Protein AF-A0A3M1YE67-F1 (afdb_monomer_lite)

Foldseek 3Di:
DLVLLVVLLVLLVQLVVCQVVVPLVSVLVSLVSSLVSLVVVLVVLVVVVVCQAQDDDQAWFWAALVLCPPPDPPDDPRHVTFTKAFDWDDDDVPDDTARPWIAGQQGHTTPDPSSSVVVRVCVVCCVVRVVRGDRHHQDCRGHNVGHNVVSVVLCVLVVVLSVLSVVLSVLSVVLSVCSVVCVCVVVVHDVSSVVSSVSSVVSSVSVVVSCCVPPVD

Structure (mmCIF, N/CA/C/O backbone):
data_AF-A0A3M1YE67-F1
#
_entry.id   AF-A0A3M1YE67-F1
#
loop_
_atom_site.group_PDB
_atom_site.id
_atom_site.type_symbol
_atom_site.label_atom_id
_atom_site.label_alt_id
_atom_site.label_comp_id
_atom_site.label_asym_id
_atom_site.label_entity_id
_atom_site.label_seq_id
_atom_site.pdbx_PDB_ins_code
_atom_site.Cartn_x
_atom_site.Cartn_y
_atom_site.Cartn_z
_atom_site.occupancy
_atom_site.B_iso_or_equiv
_atom_site.auth_seq_id
_atom_site.auth_comp_id
_atom_site.auth_asym_id
_atom_site.auth_atom_id
_atom_site.pdbx_PDB_model_num
ATOM 1 N N . MET A 1 1 ? -4.660 6.774 0.238 1.00 79.12 1 MET A N 1
ATOM 2 C CA . MET A 1 1 ? -4.575 5.611 1.156 1.00 79.12 1 MET A CA 1
ATOM 3 C C . MET A 1 1 ? -4.195 6.055 2.567 1.00 79.12 1 MET A C 1
ATOM 5 O O . MET A 1 1 ? -4.952 5.802 3.490 1.00 79.12 1 MET A O 1
ATOM 9 N N . THR A 1 2 ? -3.120 6.831 2.730 1.00 83.19 2 THR A N 1
ATOM 10 C CA . THR A 1 2 ? -2.610 7.336 4.025 1.00 83.19 2 THR A CA 1
ATOM 11 C C . THR A 1 2 ? -3.641 8.091 4.876 1.00 83.19 2 THR A C 1
ATOM 13 O O . THR A 1 2 ? -3.760 7.830 6.066 1.00 83.19 2 THR A O 1
ATOM 16 N N . PHE A 1 3 ? -4.464 8.959 4.275 1.00 83.94 3 PHE A N 1
ATOM 17 C CA . PHE A 1 3 ? -5.520 9.682 5.004 1.00 83.94 3 PHE A CA 1
ATOM 18 C C . PHE A 1 3 ? -6.544 8.752 5.686 1.00 83.94 3 PHE A C 1
ATOM 20 O O . PHE A 1 3 ? -7.036 9.062 6.767 1.00 83.94 3 PHE A O 1
ATOM 27 N N . ILE A 1 4 ? -6.834 7.589 5.086 1.00 85.31 4 ILE A N 1
ATOM 28 C CA . ILE A 1 4 ? -7.789 6.608 5.625 1.00 85.31 4 ILE A CA 1
ATOM 29 C C . ILE A 1 4 ? -7.236 5.974 6.906 1.00 85.31 4 ILE A C 1
ATOM 31 O O . ILE A 1 4 ? -7.979 5.810 7.872 1.00 85.31 4 ILE A O 1
ATOM 35 N N . LEU A 1 5 ? -5.938 5.657 6.936 1.00 80.88 5 LEU A N 1
ATOM 36 C CA . LEU A 1 5 ? -5.292 5.092 8.120 1.00 80.88 5 LEU A CA 1
ATOM 37 C C . LEU A 1 5 ? -5.189 6.107 9.263 1.00 80.88 5 LEU A C 1
ATOM 39 O O . LEU A 1 5 ? -5.567 5.773 10.382 1.00 80.88 5 LEU A O 1
ATOM 43 N N . ILE A 1 6 ? -4.831 7.363 8.973 1.00 86.00 6 ILE A N 1
ATOM 44 C CA . ILE A 1 6 ? -4.787 8.430 9.988 1.00 86.00 6 ILE A CA 1
ATOM 45 C C . ILE A 1 6 ? -6.171 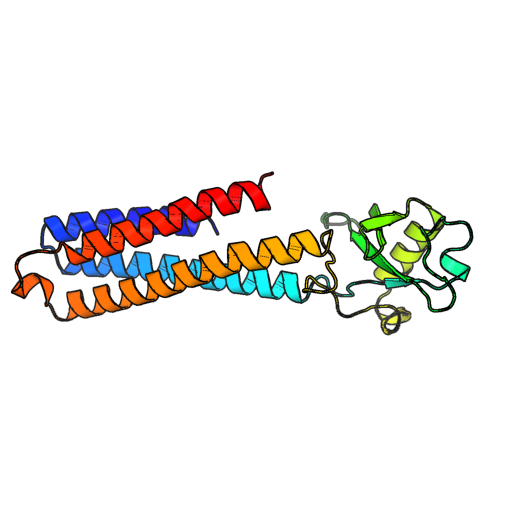8.629 10.624 1.00 86.00 6 ILE A C 1
ATOM 47 O O . ILE A 1 6 ? -6.302 8.683 11.849 1.00 86.00 6 ILE A O 1
ATOM 51 N N . LEU A 1 7 ? -7.232 8.684 9.810 1.00 88.19 7 LEU A N 1
ATOM 52 C CA . LEU A 1 7 ? -8.601 8.754 10.327 1.00 88.19 7 LEU A CA 1
ATOM 53 C C . LEU A 1 7 ? -8.978 7.504 11.132 1.00 88.19 7 LEU A C 1
ATOM 55 O O . LEU A 1 7 ? -9.616 7.621 12.177 1.00 88.19 7 LEU A O 1
ATOM 59 N N . SER A 1 8 ? -8.554 6.320 10.686 1.00 87.44 8 SER A N 1
ATOM 60 C CA . SER A 1 8 ? -8.755 5.067 11.418 1.00 87.44 8 SER A CA 1
ATOM 61 C C . SER A 1 8 ? -8.012 5.042 12.761 1.00 87.44 8 SER A C 1
ATOM 63 O O . SER A 1 8 ? -8.483 4.415 13.710 1.00 87.44 8 SER A O 1
ATOM 65 N N . SER A 1 9 ? -6.870 5.718 12.867 1.00 88.12 9 SER A N 1
ATOM 66 C CA . SER A 1 9 ? -6.160 5.953 14.126 1.00 88.12 9 SER A CA 1
ATOM 67 C C . SER A 1 9 ? -7.020 6.785 15.073 1.00 88.12 9 SER A C 1
ATOM 69 O O . SER A 1 9 ? -7.249 6.393 16.215 1.00 88.12 9 SER A O 1
ATOM 71 N N . VAL A 1 10 ? -7.577 7.900 14.589 1.00 91.12 10 VAL A N 1
ATOM 72 C CA . VAL A 1 10 ? -8.443 8.776 15.396 1.00 91.12 10 VAL A CA 1
ATOM 73 C C . VAL A 1 10 ? -9.668 8.017 15.912 1.00 91.12 10 VAL A C 1
ATOM 75 O O . VAL A 1 10 ? -10.000 8.119 17.094 1.00 91.12 10 VAL A O 1
ATOM 78 N N . THR A 1 11 ? -10.314 7.197 15.076 1.00 92.25 11 THR A N 1
ATOM 79 C CA . THR A 1 11 ? -11.445 6.371 15.530 1.00 92.25 11 THR A CA 1
ATOM 80 C C . THR A 1 11 ? -11.025 5.360 16.592 1.00 92.25 11 THR A C 1
ATOM 82 O O . THR A 1 11 ? -11.803 5.085 17.503 1.00 92.25 11 THR A O 1
ATOM 85 N N . MET A 1 12 ? -9.792 4.846 16.542 1.00 92.44 12 MET A N 1
ATOM 86 C CA . MET A 1 12 ? -9.280 3.946 17.574 1.00 92.44 12 MET A CA 1
ATOM 87 C C . MET A 1 12 ? -9.033 4.656 18.913 1.00 92.44 12 MET A C 1
ATOM 89 O O . MET A 1 12 ? -9.388 4.103 19.954 1.00 92.44 12 MET A O 1
ATOM 93 N N . VAL A 1 13 ? -8.532 5.896 18.916 1.00 91.69 13 VAL A N 1
ATOM 94 C CA . VAL A 1 13 ? -8.401 6.697 20.153 1.00 91.69 13 VAL A CA 1
ATOM 95 C C . VAL A 1 13 ? -9.763 6.882 20.824 1.00 91.69 13 VAL A C 1
ATOM 97 O O . VAL A 1 13 ? -9.908 6.644 22.023 1.00 91.69 13 VAL A O 1
ATOM 100 N N . LEU A 1 14 ? -10.788 7.225 20.039 1.00 90.69 14 LEU A N 1
ATOM 101 C CA . LEU A 1 14 ? -12.157 7.387 20.539 1.00 90.69 14 LEU A CA 1
ATOM 102 C C . LEU A 1 14 ? -12.740 6.068 21.073 1.00 90.69 14 LEU A C 1
ATOM 104 O O . LEU A 1 14 ? -13.520 6.077 22.028 1.00 90.69 14 LEU A O 1
ATOM 108 N N . ALA A 1 15 ? -12.341 4.925 20.504 1.00 89.88 15 ALA A N 1
ATOM 109 C CA . ALA A 1 15 ? -12.705 3.607 21.020 1.00 89.88 15 ALA A CA 1
ATOM 110 C C . ALA A 1 15 ? -12.073 3.320 22.389 1.00 89.88 15 ALA A C 1
ATOM 112 O O . ALA A 1 15 ? -12.756 2.810 23.279 1.00 89.88 15 ALA A O 1
ATOM 113 N N . VAL A 1 16 ? -10.790 3.646 22.571 1.00 89.31 16 VAL A N 1
ATOM 114 C CA . VAL A 1 16 ? -10.086 3.472 23.853 1.00 89.31 16 VAL A CA 1
ATOM 115 C C . VAL A 1 16 ? -10.704 4.371 24.922 1.00 89.31 16 VAL A C 1
ATOM 117 O O . VAL A 1 16 ? -11.033 3.900 26.012 1.00 89.31 16 VAL A O 1
ATOM 120 N N . GLU A 1 17 ? -10.969 5.633 24.587 1.00 90.44 17 GLU A N 1
ATOM 121 C CA . GLU A 1 17 ? -11.609 6.586 25.495 1.00 90.44 17 GLU A CA 1
ATOM 122 C C . GLU A 1 17 ? -13.022 6.128 25.908 1.00 90.44 17 GLU A C 1
ATOM 124 O O . GLU A 1 17 ? -13.374 6.133 27.091 1.00 90.44 17 GLU A O 1
ATOM 129 N N . ALA A 1 18 ? -13.822 5.636 24.956 1.00 87.62 18 ALA A N 1
ATOM 130 C CA . ALA A 1 18 ? -15.122 5.030 25.242 1.00 87.62 18 ALA A CA 1
ATOM 131 C C . ALA A 1 18 ? -15.009 3.788 26.148 1.00 87.62 18 ALA A C 1
ATOM 133 O O . ALA A 1 18 ? -15.896 3.535 26.972 1.00 87.62 18 ALA A O 1
ATOM 134 N N . GLY A 1 19 ? -13.912 3.033 26.033 1.00 85.25 19 GLY A N 1
ATOM 135 C CA . GLY A 1 19 ? -13.580 1.910 26.908 1.00 85.25 19 GLY A CA 1
ATOM 136 C C . GLY A 1 19 ? -13.334 2.355 28.350 1.00 85.25 19 GLY A C 1
ATOM 137 O O . GLY A 1 19 ? -13.851 1.730 29.277 1.00 85.25 19 GLY A O 1
ATOM 138 N N . HIS A 1 20 ? -12.638 3.478 28.552 1.00 87.19 20 HIS A N 1
ATOM 139 C CA . HIS A 1 20 ? -12.451 4.083 29.878 1.00 87.19 20 HIS A CA 1
ATOM 140 C C . HIS A 1 20 ? -13.770 4.571 30.483 1.00 87.19 20 HIS A C 1
ATOM 142 O O . HIS A 1 20 ? -14.026 4.347 31.666 1.00 87.19 20 HIS A O 1
ATOM 148 N N . ARG A 1 21 ? -14.662 5.135 29.659 1.00 86.75 21 ARG A N 1
ATOM 149 C CA . ARG A 1 21 ? -16.037 5.482 30.064 1.00 86.75 21 ARG A CA 1
ATOM 150 C C . ARG A 1 21 ? -16.945 4.262 30.273 1.00 86.75 21 ARG A C 1
ATOM 152 O O . ARG A 1 21 ? -18.109 4.428 30.629 1.00 86.75 21 ARG A O 1
ATOM 159 N N . LYS A 1 22 ? -16.446 3.039 30.041 1.00 84.19 22 LYS A N 1
ATOM 160 C CA . LYS A 1 22 ? -17.192 1.768 30.092 1.00 84.19 22 LYS A CA 1
ATOM 161 C C . LYS A 1 22 ? -18.440 1.762 29.192 1.00 84.19 22 LYS A C 1
ATOM 163 O O . LYS A 1 22 ? -19.380 1.005 29.431 1.00 84.19 22 LYS A O 1
ATOM 168 N N . SER A 1 23 ? -18.445 2.570 28.129 1.00 85.19 23 SER A N 1
ATOM 169 C CA . SER A 1 23 ? -19.571 2.696 27.202 1.00 85.19 23 SER A CA 1
ATOM 170 C C . SER A 1 23 ? -19.454 1.683 26.067 1.00 85.19 23 SER A C 1
ATOM 172 O O . SER A 1 23 ? -18.899 1.951 25.001 1.00 85.19 23 SER A O 1
ATOM 174 N N . ARG A 1 24 ? -20.008 0.486 26.273 1.00 84.69 24 ARG A N 1
ATOM 175 C CA . ARG A 1 24 ? -19.922 -0.617 25.303 1.00 84.69 24 ARG A CA 1
ATOM 176 C C . ARG A 1 24 ? -20.433 -0.257 23.908 1.00 84.69 24 ARG A C 1
ATOM 178 O O . ARG A 1 24 ? -19.822 -0.662 22.921 1.00 84.69 24 ARG A O 1
ATOM 185 N N . LYS A 1 25 ? -21.545 0.479 23.808 1.00 88.94 25 LYS A N 1
ATOM 186 C CA . LYS A 1 25 ? -22.126 0.873 22.511 1.00 88.94 25 LYS A CA 1
ATOM 187 C C . LYS A 1 25 ? -21.200 1.810 21.736 1.00 88.94 25 LYS A C 1
ATOM 189 O O . LYS A 1 25 ? -21.067 1.665 20.524 1.00 88.94 25 LYS A O 1
ATOM 194 N N . GLU A 1 26 ? -20.538 2.733 22.429 1.00 90.06 26 GLU A N 1
ATOM 195 C CA . GLU A 1 26 ? -19.571 3.636 21.803 1.00 90.06 26 GLU A CA 1
ATOM 196 C C . GLU A 1 26 ? -18.305 2.894 21.383 1.00 90.06 26 GLU A C 1
ATOM 198 O O . GLU A 1 26 ? -17.871 3.063 20.246 1.00 90.06 26 GLU A O 1
ATOM 203 N N . VAL A 1 27 ? -17.768 2.006 22.231 1.00 88.00 27 VAL A N 1
ATOM 204 C CA . VAL A 1 27 ? -16.617 1.161 21.863 1.00 88.00 27 VAL A CA 1
ATOM 205 C C . VAL A 1 27 ? -16.930 0.358 20.601 1.00 88.00 27 VAL A C 1
ATOM 207 O O . VAL A 1 27 ? -16.130 0.339 19.674 1.00 88.00 27 VAL A O 1
ATOM 210 N N . GLN A 1 28 ? -18.112 -0.262 20.518 1.00 90.88 28 GLN A N 1
ATOM 211 C CA . GLN A 1 28 ? -18.526 -1.006 19.322 1.00 90.88 28 GLN A CA 1
ATOM 212 C C . GLN A 1 28 ? -18.553 -0.125 18.078 1.00 90.88 28 GLN A C 1
ATOM 214 O O . GLN A 1 28 ? -18.015 -0.524 17.049 1.00 90.88 28 GLN A O 1
ATOM 219 N N . LYS A 1 29 ? -19.164 1.062 18.169 1.00 93.75 29 LYS A N 1
ATOM 220 C CA . LYS A 1 29 ? -19.243 2.005 17.051 1.00 93.75 29 LYS A CA 1
ATOM 221 C C . LYS A 1 29 ? -17.847 2.386 16.558 1.00 93.75 29 LYS A C 1
ATOM 223 O O . LYS A 1 29 ? -17.585 2.305 15.363 1.00 93.75 29 LYS A O 1
ATOM 228 N N . TRP A 1 30 ? -16.961 2.782 17.466 1.00 94.50 30 TRP A N 1
ATOM 229 C CA . TRP A 1 30 ? -15.632 3.268 17.108 1.00 94.50 30 TRP A CA 1
ATOM 230 C C . TRP A 1 30 ? -14.711 2.157 16.605 1.00 94.50 30 TRP A C 1
ATOM 232 O O . TR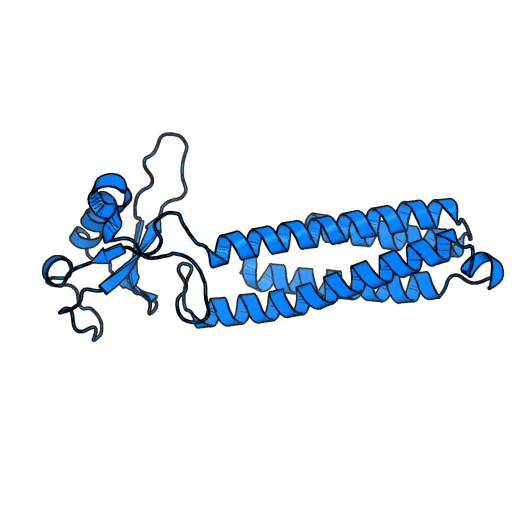P A 1 30 ? -14.087 2.329 15.564 1.00 94.50 30 TRP A O 1
ATOM 242 N N . VAL A 1 31 ? -14.704 0.984 17.251 1.00 92.94 31 VAL A N 1
ATOM 243 C CA . VAL A 1 31 ? -13.944 -0.181 16.764 1.00 92.94 31 VAL A CA 1
ATOM 244 C C . VAL A 1 31 ? -14.441 -0.621 15.385 1.00 92.94 31 VAL A C 1
ATOM 246 O O . VAL A 1 31 ? -13.627 -0.947 14.526 1.00 92.94 31 VAL A O 1
ATOM 249 N N . LEU A 1 32 ? -15.755 -0.600 15.134 1.00 94.12 32 LEU A N 1
ATOM 250 C CA . LEU A 1 32 ? -16.302 -0.933 13.817 1.00 94.12 32 LEU A CA 1
ATOM 251 C C . LEU A 1 32 ? -15.813 0.038 12.735 1.00 94.12 32 LEU A C 1
ATOM 253 O O . LEU A 1 32 ? -15.424 -0.406 11.658 1.00 94.12 32 LEU A O 1
ATOM 257 N N . LEU A 1 33 ? -15.792 1.342 13.025 1.00 94.31 33 LEU A N 1
ATOM 258 C CA . LEU A 1 33 ? -15.253 2.344 12.102 1.00 94.31 33 LEU A CA 1
ATOM 259 C C . LEU A 1 33 ? -13.760 2.118 11.825 1.00 94.31 33 LEU A C 1
ATOM 261 O O . LEU A 1 33 ? -13.349 2.183 10.669 1.00 94.31 33 LEU A O 1
ATOM 265 N N . THR A 1 34 ? -12.973 1.764 12.844 1.00 94.38 34 THR A N 1
ATOM 266 C CA . THR A 1 34 ? -11.554 1.409 12.677 1.00 94.38 34 THR A CA 1
ATOM 267 C C . THR A 1 34 ? -11.380 0.173 11.784 1.00 94.38 34 THR A C 1
ATOM 269 O O . THR A 1 34 ? -10.546 0.177 10.884 1.00 94.38 34 THR A O 1
ATOM 272 N N . ILE A 1 35 ? -12.198 -0.874 11.965 1.00 94.69 35 ILE A N 1
ATOM 273 C CA . ILE A 1 35 ? -12.166 -2.076 11.108 1.00 94.69 35 ILE A CA 1
ATOM 274 C C . ILE A 1 35 ? -12.459 -1.712 9.650 1.00 94.69 35 ILE A C 1
ATOM 276 O O . ILE A 1 35 ? -11.759 -2.178 8.753 1.00 94.69 35 ILE A O 1
ATOM 280 N N . LEU A 1 36 ? -13.473 -0.877 9.406 1.00 94.81 36 LEU A N 1
ATOM 281 C CA . LEU A 1 36 ? -13.823 -0.432 8.056 1.00 94.81 36 LEU A CA 1
ATOM 282 C C . LEU A 1 36 ? -12.693 0.383 7.417 1.00 94.81 36 LEU A C 1
ATOM 284 O O . LEU A 1 36 ? -12.378 0.167 6.246 1.00 94.81 36 LEU A O 1
ATOM 288 N N . GLY A 1 37 ? -12.047 1.267 8.183 1.00 93.56 37 GLY A N 1
ATOM 289 C CA . GLY A 1 37 ? -10.865 2.007 7.737 1.00 93.56 37 GLY A CA 1
ATOM 290 C C . GLY A 1 37 ? -9.718 1.074 7.340 1.00 93.56 37 GLY A C 1
ATOM 291 O O . GLY A 1 37 ? -9.200 1.175 6.228 1.00 93.56 37 GLY A O 1
ATOM 292 N N . GLY A 1 38 ? -9.384 0.107 8.198 1.00 93.19 38 GLY A N 1
ATOM 293 C CA . GLY A 1 38 ? -8.350 -0.895 7.928 1.00 93.19 38 GLY A CA 1
ATOM 294 C C . GLY A 1 38 ? -8.650 -1.789 6.719 1.00 93.19 38 GLY A C 1
ATOM 295 O O . GLY A 1 38 ? -7.778 -2.014 5.883 1.00 93.19 38 GLY A O 1
ATOM 296 N N . ALA A 1 39 ? -9.891 -2.260 6.574 1.00 94.31 39 ALA A N 1
ATOM 297 C CA . ALA A 1 39 ? -10.307 -3.079 5.432 1.00 94.31 39 ALA A CA 1
ATOM 298 C C . ALA A 1 39 ? -10.278 -2.293 4.111 1.00 94.31 39 ALA A C 1
ATOM 300 O O . ALA A 1 39 ? -9.840 -2.814 3.083 1.00 94.31 39 ALA A O 1
ATOM 301 N N . THR A 1 40 ? -10.702 -1.025 4.143 1.00 94.06 40 THR A N 1
ATOM 302 C CA . THR A 1 40 ? -10.626 -0.128 2.981 1.00 94.06 40 THR A CA 1
ATOM 303 C C . THR A 1 40 ? -9.174 0.083 2.573 1.00 94.06 40 THR A C 1
ATOM 305 O O . THR A 1 40 ? -8.845 -0.041 1.398 1.00 94.06 40 THR A O 1
ATOM 308 N N . PHE A 1 41 ? -8.287 0.324 3.542 1.00 92.94 41 PHE A N 1
ATOM 309 C CA . PHE A 1 41 ? -6.859 0.459 3.283 1.00 92.94 41 PHE A CA 1
ATOM 310 C C . PHE A 1 41 ? -6.265 -0.794 2.621 1.00 92.94 41 PHE A C 1
ATOM 312 O O . PHE A 1 41 ? -5.643 -0.676 1.569 1.00 92.94 41 PHE A O 1
ATOM 319 N N . LEU A 1 42 ? -6.516 -1.990 3.169 1.00 93.12 42 LEU A N 1
ATOM 320 C CA . LEU A 1 42 ? -6.040 -3.251 2.580 1.00 93.12 42 LEU A CA 1
ATOM 321 C C . LEU A 1 42 ? -6.559 -3.463 1.154 1.00 93.12 42 LEU A C 1
ATOM 323 O O . LEU A 1 42 ? -5.829 -3.962 0.303 1.00 93.12 42 LEU A O 1
ATOM 327 N N . SER A 1 43 ? -7.802 -3.062 0.886 1.00 92.94 43 SER A N 1
ATOM 328 C CA . SER A 1 43 ? -8.403 -3.170 -0.447 1.00 92.94 43 SER A CA 1
ATOM 329 C C . SER A 1 43 ? -7.728 -2.228 -1.443 1.00 92.94 43 SER A C 1
ATOM 331 O O . SER A 1 43 ? -7.393 -2.641 -2.550 1.00 92.94 43 SER A O 1
ATOM 333 N N . CYS A 1 44 ? -7.473 -0.977 -1.042 1.00 91.81 44 CYS A N 1
ATOM 334 C CA . CYS A 1 44 ? -6.721 -0.033 -1.864 1.00 91.81 44 CYS A CA 1
ATOM 335 C C . CYS A 1 44 ? -5.285 -0.520 -2.113 1.00 91.81 44 CYS A C 1
ATOM 337 O O . CYS A 1 44 ? -4.808 -0.414 -3.239 1.00 91.81 44 CYS A O 1
ATOM 339 N N . GLN A 1 45 ? -4.633 -1.104 -1.105 1.00 90.44 45 GLN A N 1
ATOM 340 C CA . GLN A 1 45 ? -3.282 -1.650 -1.239 1.00 90.44 45 GLN A CA 1
ATOM 341 C C . GLN A 1 45 ? -3.239 -2.839 -2.203 1.00 90.44 45 GLN A C 1
ATOM 343 O O . GLN A 1 45 ? -2.356 -2.926 -3.053 1.00 90.44 45 GLN A O 1
ATOM 348 N N . ALA A 1 46 ? -4.212 -3.746 -2.102 1.00 90.81 46 ALA A N 1
ATOM 349 C CA . ALA A 1 46 ? -4.331 -4.879 -3.012 1.00 90.81 46 ALA A CA 1
ATOM 350 C C . ALA A 1 46 ? -4.584 -4.420 -4.456 1.00 90.81 46 ALA A C 1
ATOM 352 O O . ALA A 1 46 ? -3.994 -4.970 -5.384 1.00 90.81 46 ALA A O 1
ATOM 353 N N . TYR A 1 47 ? -5.421 -3.395 -4.642 1.00 90.56 47 TYR A N 1
ATOM 354 C CA . TYR A 1 47 ? -5.661 -2.790 -5.952 1.00 90.56 47 TYR A CA 1
ATOM 355 C C . TYR A 1 47 ? -4.391 -2.162 -6.536 1.00 90.56 47 TYR A C 1
ATOM 357 O O . TYR A 1 47 ? -4.078 -2.366 -7.706 1.00 90.56 47 TYR A O 1
ATOM 365 N N . GLU A 1 48 ? -3.633 -1.435 -5.719 1.00 88.38 48 GLU A N 1
ATOM 366 C CA . GLU A 1 48 ? -2.367 -0.839 -6.134 1.00 88.38 48 GLU A CA 1
ATOM 367 C C . GLU A 1 48 ? -1.346 -1.897 -6.556 1.00 88.38 48 GLU A C 1
ATOM 369 O O . GLU A 1 48 ? -0.743 -1.780 -7.619 1.00 88.38 48 GLU A O 1
ATOM 374 N N . TRP A 1 49 ? -1.186 -2.965 -5.773 1.00 88.56 49 TRP A N 1
ATOM 375 C CA . TRP A 1 49 ? -0.298 -4.062 -6.149 1.00 88.56 49 TRP A CA 1
ATOM 376 C C . TRP A 1 49 ? -0.745 -4.755 -7.425 1.00 88.56 49 TRP A C 1
ATOM 378 O O . TRP A 1 49 ? 0.091 -5.042 -8.272 1.00 88.56 49 TRP A O 1
ATOM 388 N N . TYR A 1 50 ? -2.043 -5.015 -7.578 1.00 87.31 50 TYR A N 1
ATOM 389 C CA . TYR A 1 50 ? -2.588 -5.600 -8.799 1.00 87.31 50 TYR A CA 1
ATOM 390 C C . TYR A 1 50 ? -2.232 -4.747 -10.021 1.00 87.31 50 TYR A C 1
ATOM 392 O O . TYR A 1 50 ? -1.719 -5.270 -11.007 1.00 87.31 50 TYR A O 1
ATOM 400 N N . HIS A 1 51 ? -2.432 -3.431 -9.922 1.00 83.06 51 HIS A N 1
ATOM 401 C CA . HIS A 1 51 ? -2.097 -2.500 -10.991 1.00 83.06 51 HIS A CA 1
ATOM 402 C C . HIS A 1 51 ? -0.588 -2.463 -11.273 1.00 83.06 51 HIS A C 1
ATOM 404 O O . HIS A 1 51 ? -0.191 -2.518 -12.430 1.00 83.06 51 HIS A O 1
ATOM 410 N N . PHE A 1 52 ? 0.267 -2.461 -10.244 1.00 83.38 52 PHE A N 1
ATOM 411 C CA . PHE A 1 52 ? 1.718 -2.491 -10.444 1.00 83.38 52 PHE A CA 1
ATOM 412 C C . PHE A 1 52 ? 2.236 -3.811 -11.012 1.00 83.38 52 PHE A C 1
ATOM 414 O O . PHE A 1 52 ? 3.174 -3.797 -11.801 1.00 83.38 52 PHE A O 1
ATOM 421 N N . ILE A 1 53 ? 1.661 -4.947 -10.622 1.00 83.50 53 ILE A N 1
ATOM 422 C CA . ILE A 1 53 ? 2.092 -6.267 -11.099 1.00 83.50 53 ILE A CA 1
ATOM 423 C C . ILE A 1 53 ? 1.710 -6.468 -12.567 1.00 83.50 53 ILE A C 1
ATOM 425 O O . ILE A 1 53 ? 2.480 -7.083 -13.297 1.00 83.50 53 ILE A O 1
ATOM 429 N N . ILE A 1 54 ? 0.552 -5.951 -12.987 1.00 78.81 54 ILE A N 1
ATOM 430 C CA . ILE A 1 54 ? 0.057 -6.061 -14.369 1.00 78.81 54 ILE A CA 1
ATOM 431 C C . ILE A 1 54 ? 0.623 -4.963 -15.273 1.00 78.81 54 ILE A C 1
ATOM 433 O O . ILE A 1 54 ? 0.760 -5.171 -16.474 1.00 78.81 54 ILE A O 1
ATOM 437 N N . GLY A 1 55 ? 0.991 -3.819 -14.699 1.00 74.75 55 GLY A N 1
ATOM 438 C CA . GLY A 1 55 ? 1.622 -2.736 -15.436 1.00 74.75 55 GLY A CA 1
ATOM 439 C C . G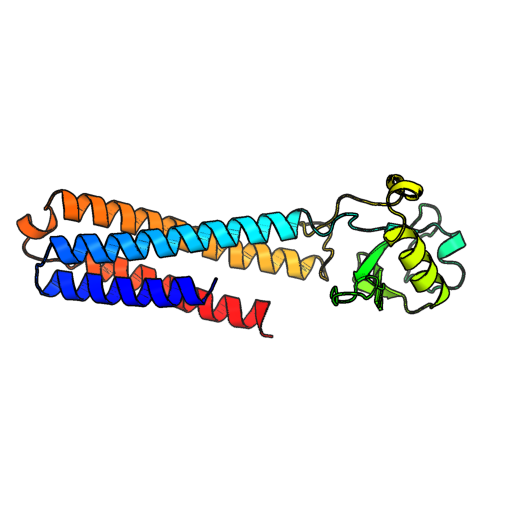LY A 1 55 ? 0.675 -1.965 -16.334 1.00 74.75 55 GLY A C 1
ATOM 440 O O . GLY A 1 55 ? -0.549 -1.972 -16.163 1.00 74.75 55 GLY A O 1
ATOM 441 N N . THR A 1 56 ? 1.264 -1.262 -17.296 1.00 69.81 56 THR A N 1
ATOM 442 C CA . THR A 1 56 ? 0.494 -0.544 -18.308 1.00 69.81 56 THR A CA 1
ATOM 443 C C . THR A 1 56 ? -0.107 -1.507 -19.326 1.00 69.81 56 THR A C 1
ATOM 445 O O . THR A 1 56 ? 0.433 -2.578 -19.623 1.00 69.81 56 THR A O 1
ATOM 448 N N . HIS A 1 57 ? -1.245 -1.107 -19.895 1.00 61.03 57 HIS A N 1
ATOM 449 C CA . HIS A 1 57 ? -1.739 -1.756 -21.100 1.00 61.03 57 HIS A CA 1
ATOM 450 C C . HIS A 1 57 ? -0.659 -1.642 -22.181 1.00 61.03 57 HIS A C 1
ATOM 452 O O . HIS A 1 57 ? -0.251 -0.534 -22.518 1.00 61.03 57 HIS A O 1
ATOM 458 N N . ASN A 1 58 ? -0.232 -2.794 -22.706 1.00 64.06 58 ASN A N 1
ATOM 459 C CA . ASN A 1 58 ? 0.820 -2.966 -23.712 1.00 64.06 58 ASN A CA 1
ATOM 460 C C . ASN A 1 58 ? 2.282 -2.988 -23.193 1.00 64.06 58 ASN A C 1
ATOM 462 O O . ASN A 1 58 ? 3.186 -3.183 -23.996 1.00 64.06 58 ASN A O 1
ATOM 466 N N . GLY A 1 59 ? 2.543 -2.902 -21.882 1.00 71.56 59 GLY A N 1
ATOM 467 C CA . GLY A 1 59 ? 3.832 -3.279 -21.270 1.00 71.56 59 GLY A CA 1
ATOM 468 C C . GLY A 1 59 ? 5.107 -2.767 -21.969 1.00 71.56 59 GLY A C 1
ATOM 469 O O . GLY A 1 59 ? 5.237 -1.583 -22.276 1.00 71.56 59 GLY A O 1
ATOM 470 N N . ALA A 1 60 ? 6.089 -3.654 -22.192 1.00 74.31 60 ALA A N 1
ATOM 471 C CA . ALA A 1 60 ? 7.273 -3.323 -22.993 1.00 74.31 60 ALA A CA 1
ATOM 472 C C . ALA A 1 60 ? 7.045 -3.596 -24.480 1.00 74.31 60 ALA A C 1
ATOM 474 O O . ALA A 1 60 ? 6.442 -4.596 -24.859 1.00 74.31 60 ALA A O 1
ATOM 475 N N . VAL A 1 61 ? 7.637 -2.746 -25.316 1.00 80.75 61 VAL A N 1
ATOM 476 C CA . VAL A 1 61 ? 7.726 -2.910 -26.767 1.00 80.75 61 VAL A CA 1
ATOM 477 C C . VAL A 1 61 ? 9.022 -3.634 -27.119 1.00 80.75 61 VAL A C 1
ATOM 479 O O . VAL A 1 61 ? 10.095 -3.260 -26.651 1.00 80.75 61 VAL A O 1
ATOM 482 N N . ILE A 1 62 ? 8.959 -4.647 -27.974 1.00 80.75 62 ILE A N 1
ATOM 483 C CA . ILE A 1 62 ? 10.134 -5.324 -28.526 1.00 80.75 62 ILE A CA 1
ATOM 484 C C . ILE A 1 62 ? 10.591 -4.575 -29.782 1.00 80.75 62 ILE A C 1
ATOM 486 O O . ILE A 1 62 ? 9.833 -4.442 -30.744 1.00 80.75 62 ILE A O 1
ATOM 490 N N . LEU A 1 63 ? 11.839 -4.101 -29.776 1.00 82.12 63 LEU A N 1
ATOM 491 C CA . LEU A 1 63 ? 12.498 -3.483 -30.930 1.00 82.12 63 LEU A CA 1
ATOM 492 C C . LEU A 1 63 ? 13.514 -4.435 -31.557 1.00 82.12 63 LEU A C 1
ATOM 494 O O . LEU A 1 63 ? 14.276 -5.088 -30.854 1.00 82.12 63 LEU A O 1
ATOM 498 N N . THR A 1 64 ? 13.569 -4.482 -32.879 1.00 81.19 64 THR A N 1
ATOM 499 C CA . THR A 1 64 ? 14.511 -5.305 -33.655 1.00 81.19 64 THR A CA 1
ATOM 500 C C . THR A 1 64 ? 15.905 -4.672 -33.759 1.00 81.19 64 THR A C 1
ATOM 502 O O . THR A 1 64 ? 16.098 -3.492 -33.456 1.00 81.19 64 THR A O 1
ATOM 505 N N . ALA A 1 65 ? 16.893 -5.452 -34.218 1.00 74.44 65 ALA A N 1
ATOM 506 C CA . ALA A 1 65 ? 18.265 -4.979 -34.435 1.00 74.44 65 ALA A CA 1
ATOM 507 C C . ALA A 1 65 ? 18.332 -3.729 -35.323 1.00 74.44 65 ALA A C 1
ATOM 509 O O . ALA A 1 65 ? 19.064 -2.786 -35.023 1.00 74.44 65 ALA A O 1
ATOM 510 N N . ASP A 1 66 ? 17.543 -3.734 -36.396 1.00 75.81 66 ASP A N 1
ATOM 511 C CA . ASP A 1 66 ? 17.524 -2.680 -37.406 1.00 75.81 66 ASP A CA 1
ATOM 512 C C . ASP A 1 66 ? 16.938 -1.377 -36.848 1.00 75.81 66 ASP A C 1
ATOM 514 O O . ASP A 1 66 ? 17.394 -0.284 -37.180 1.00 75.81 66 ASP A O 1
ATOM 518 N N . GLU A 1 67 ? 15.962 -1.479 -35.941 1.00 74.12 67 GLU A N 1
ATOM 519 C CA . GLU A 1 67 ? 15.339 -0.332 -35.269 1.00 74.12 67 GLU A CA 1
ATOM 520 C C . GLU A 1 67 ? 16.262 0.315 -34.232 1.00 74.12 67 GLU A C 1
ATOM 522 O O . GLU A 1 67 ? 16.115 1.498 -33.928 1.00 74.12 67 GLU A O 1
ATOM 527 N N . LEU A 1 68 ? 17.236 -0.439 -33.717 1.00 75.00 68 LEU A N 1
ATOM 528 C CA . LEU A 1 68 ? 18.265 0.037 -32.791 1.00 75.00 68 LEU A CA 1
ATOM 529 C C . LEU A 1 68 ? 19.595 0.362 -33.490 1.00 75.00 68 LEU A C 1
ATOM 531 O O . LEU A 1 68 ? 20.597 0.630 -32.818 1.00 75.00 68 LEU A O 1
ATOM 535 N N . ALA A 1 69 ? 19.621 0.382 -34.827 1.00 73.81 69 ALA A N 1
ATOM 536 C CA . ALA A 1 69 ? 20.815 0.708 -35.593 1.00 73.81 69 ALA A CA 1
ATOM 537 C C . ALA A 1 69 ? 21.375 2.087 -35.193 1.00 73.81 69 ALA A C 1
ATOM 539 O O . ALA A 1 69 ? 20.688 3.109 -35.224 1.00 73.81 69 ALA A O 1
ATOM 540 N N . GLY A 1 70 ? 22.651 2.120 -34.799 1.00 69.94 70 GLY A N 1
ATOM 541 C CA . GLY A 1 70 ? 23.331 3.350 -34.379 1.00 69.94 70 GLY A CA 1
ATOM 542 C C . GLY A 1 70 ? 23.058 3.796 -32.936 1.00 69.94 70 GLY A C 1
ATOM 543 O O . GLY A 1 70 ? 23.548 4.849 -32.532 1.00 69.94 70 GLY A O 1
ATOM 544 N N . VAL A 1 71 ? 22.326 3.015 -32.135 1.00 73.00 71 VAL A N 1
ATOM 545 C CA . VAL A 1 71 ? 22.196 3.226 -30.685 1.00 73.00 71 VAL A CA 1
ATOM 546 C C . VAL A 1 71 ? 23.229 2.375 -29.955 1.00 73.00 71 VAL A C 1
ATOM 548 O O . VAL A 1 71 ? 23.355 1.182 -30.210 1.00 73.00 71 VAL A O 1
ATOM 551 N N . ASN A 1 72 ? 23.979 2.969 -29.022 1.00 68.88 72 ASN A N 1
ATOM 552 C CA . ASN A 1 72 ? 24.851 2.186 -28.151 1.00 68.88 72 ASN A CA 1
ATOM 553 C C . ASN A 1 72 ? 24.004 1.502 -27.073 1.00 68.88 72 ASN A C 1
ATOM 555 O O . ASN A 1 72 ? 23.491 2.150 -26.163 1.00 68.88 72 ASN A O 1
ATOM 559 N N . VAL A 1 73 ? 23.866 0.187 -27.205 1.00 67.44 73 VAL A N 1
ATOM 560 C CA . VAL A 1 73 ? 22.937 -0.632 -26.424 1.00 67.44 73 VAL A CA 1
ATOM 561 C C . VAL A 1 73 ? 23.563 -1.266 -25.173 1.00 67.44 73 VAL A C 1
ATOM 563 O O . VAL A 1 73 ? 22.945 -2.108 -24.529 1.00 67.44 73 VAL A O 1
ATOM 566 N N . GLY A 1 74 ? 24.798 -0.903 -24.808 1.00 59.78 74 GLY A N 1
ATOM 567 C CA . GLY A 1 74 ? 25.421 -1.379 -23.567 1.00 59.78 74 GLY A CA 1
ATOM 568 C C . GLY A 1 74 ? 25.562 -2.906 -23.461 1.00 59.78 74 GLY A C 1
ATOM 569 O O . GLY A 1 74 ? 25.386 -3.453 -22.376 1.00 59.78 74 GLY A O 1
ATOM 570 N N . GLY A 1 75 ? 25.870 -3.592 -24.570 1.00 54.88 75 GLY A N 1
ATOM 571 C CA . GLY A 1 75 ? 26.195 -5.027 -24.582 1.00 54.88 75 GLY A CA 1
ATOM 572 C C . GLY A 1 75 ? 25.027 -5.992 -24.821 1.00 54.88 75 GLY A C 1
ATOM 573 O O . GLY A 1 75 ? 25.209 -7.191 -24.637 1.00 54.88 75 GLY A O 1
ATOM 574 N N . ALA A 1 76 ? 23.850 -5.511 -25.230 1.00 57.25 76 ALA A N 1
ATOM 575 C CA . ALA A 1 76 ? 22.783 -6.385 -25.719 1.00 57.25 76 ALA A CA 1
ATOM 576 C C . ALA A 1 76 ? 23.104 -6.879 -27.143 1.00 57.25 76 ALA A C 1
ATOM 578 O O . ALA A 1 76 ? 2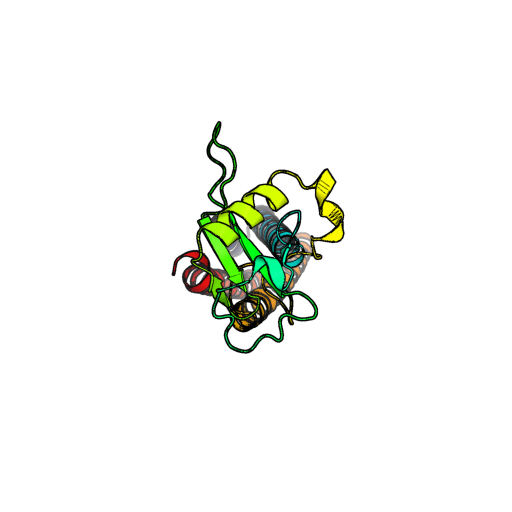3.306 -6.063 -28.044 1.00 57.25 76 ALA A O 1
ATOM 579 N N . GLU A 1 77 ? 23.150 -8.199 -27.353 1.00 49.88 77 GLU A N 1
ATOM 580 C CA . GLU A 1 77 ? 23.195 -8.770 -28.702 1.00 49.88 77 GLU A CA 1
ATOM 581 C C . GLU A 1 77 ? 21.856 -8.486 -29.389 1.00 49.88 77 GLU A C 1
ATOM 583 O O . GLU A 1 77 ? 20.805 -8.983 -28.998 1.00 49.88 77 GLU A O 1
ATOM 588 N N . THR A 1 78 ? 21.893 -7.626 -30.403 1.00 57.44 78 THR A N 1
ATOM 589 C CA . THR A 1 78 ? 20.713 -7.095 -31.095 1.00 57.44 78 THR A CA 1
ATOM 590 C C . THR A 1 78 ? 19.985 -8.132 -31.957 1.00 57.44 78 THR A C 1
ATOM 592 O O . THR A 1 78 ? 18.910 -7.833 -32.467 1.00 57.44 78 THR A O 1
ATOM 595 N N . ALA A 1 79 ? 20.524 -9.348 -32.097 1.00 56.09 79 ALA A N 1
ATOM 596 C CA . ALA A 1 79 ? 20.041 -10.377 -33.018 1.00 56.09 79 ALA A CA 1
ATOM 597 C C . ALA A 1 79 ? 18.626 -10.912 -32.712 1.00 56.09 79 ALA A C 1
ATOM 599 O O . ALA A 1 79 ? 17.935 -11.315 -33.643 1.00 56.09 79 ALA A O 1
ATOM 600 N N . GLU A 1 80 ? 18.172 -10.883 -31.453 1.00 61.41 80 GLU A N 1
ATOM 601 C CA . GLU A 1 80 ? 16.839 -11.382 -31.046 1.00 61.41 80 GLU A CA 1
ATOM 602 C C . GLU A 1 80 ? 15.833 -10.265 -30.701 1.00 61.41 80 GLU A C 1
ATOM 604 O O . GLU A 1 80 ? 14.705 -10.535 -30.291 1.00 61.41 80 GLU A O 1
ATOM 609 N N . GLY A 1 81 ? 16.210 -9.000 -30.912 1.00 68.19 81 GLY A N 1
ATOM 610 C CA . GLY A 1 81 ? 15.423 -7.845 -30.487 1.00 68.19 81 GLY A CA 1
ATOM 611 C C . GLY A 1 81 ? 15.539 -7.546 -28.986 1.00 68.19 81 GLY A C 1
ATOM 612 O O . GLY A 1 81 ? 15.952 -8.374 -28.176 1.00 68.19 81 GLY A O 1
ATOM 613 N N . VAL A 1 82 ? 15.223 -6.312 -28.599 1.00 76.38 82 VAL A N 1
ATOM 614 C CA . VAL A 1 82 ? 15.381 -5.795 -27.238 1.00 76.38 82 VAL A CA 1
ATOM 615 C C . VAL A 1 82 ? 14.059 -5.229 -26.742 1.00 76.38 82 VAL A C 1
ATOM 617 O O . VAL A 1 82 ? 13.461 -4.365 -27.381 1.00 76.38 82 VAL A O 1
ATOM 620 N N . ALA A 1 83 ? 13.626 -5.689 -25.568 1.00 77.50 83 ALA A N 1
ATOM 621 C CA . ALA A 1 83 ? 12.467 -5.136 -24.879 1.00 77.50 83 ALA A CA 1
ATOM 622 C C . ALA A 1 83 ? 12.790 -3.754 -24.291 1.00 77.50 83 ALA A C 1
ATOM 624 O O . ALA A 1 83 ? 13.725 -3.599 -23.489 1.00 77.50 83 ALA A O 1
ATOM 625 N N . VAL A 1 84 ? 11.986 -2.766 -24.667 1.00 79.44 84 VAL A N 1
ATOM 626 C CA . VAL A 1 84 ? 12.059 -1.392 -24.189 1.00 79.44 84 VAL A CA 1
ATOM 627 C C . VAL A 1 84 ? 10.734 -0.954 -23.574 1.00 79.44 84 VAL A C 1
ATOM 629 O O . VAL A 1 84 ? 9.659 -1.294 -24.050 1.00 79.44 84 VAL A O 1
ATOM 632 N N . PHE A 1 85 ? 10.816 -0.174 -22.509 1.00 77.81 85 PHE A N 1
ATOM 633 C CA . PHE A 1 85 ? 9.685 0.382 -21.786 1.00 77.81 85 PHE A CA 1
ATOM 634 C C . PHE A 1 85 ? 9.506 1.848 -22.205 1.00 77.81 85 PHE A C 1
ATOM 636 O O . PHE A 1 85 ? 10.434 2.648 -22.003 1.00 77.81 85 PHE A O 1
ATOM 643 N N . PRO A 1 86 ? 8.363 2.212 -22.811 1.00 75.75 86 PRO A N 1
ATOM 644 C CA . PRO A 1 86 ? 8.037 3.602 -23.089 1.00 75.75 86 PRO A CA 1
ATOM 645 C C . PRO A 1 86 ? 7.685 4.333 -21.788 1.00 75.75 86 PRO A C 1
ATOM 647 O O . PRO A 1 86 ? 6.829 3.904 -21.020 1.00 75.75 86 PRO A O 1
ATOM 650 N N . VAL A 1 87 ? 8.326 5.472 -21.543 1.00 73.19 87 VAL A N 1
ATOM 651 C CA . VAL A 1 87 ? 7.931 6.410 -20.489 1.00 73.19 87 VAL A CA 1
ATOM 652 C C . VAL A 1 87 ? 6.962 7.402 -21.112 1.00 73.19 87 VAL A C 1
ATOM 654 O O . VAL A 1 87 ? 7.367 8.313 -21.834 1.00 73.19 87 VAL A O 1
ATOM 657 N N . MET A 1 88 ? 5.677 7.188 -20.860 1.00 71.88 88 MET A N 1
ATOM 658 C CA . MET A 1 88 ? 4.605 8.001 -21.426 1.00 71.88 88 MET A CA 1
ATOM 659 C C . MET A 1 88 ? 4.453 9.324 -20.669 1.00 71.88 88 MET A C 1
ATOM 661 O O . MET A 1 88 ? 4.666 9.397 -19.453 1.00 71.88 88 MET A O 1
ATOM 665 N N . SER A 1 89 ? 4.085 10.381 -21.391 1.00 64.69 89 SER A N 1
ATOM 666 C CA . SER A 1 89 ? 3.618 11.622 -20.787 1.00 64.69 89 SER A CA 1
ATOM 667 C C . SER A 1 89 ? 2.300 11.387 -20.047 1.00 64.69 89 SER A C 1
ATOM 669 O O . SER A 1 89 ? 1.535 10.465 -20.338 1.00 64.69 89 SER A O 1
ATOM 671 N N . ARG A 1 90 ? 2.038 12.222 -19.038 1.00 57.03 90 ARG A N 1
ATOM 672 C CA . ARG A 1 90 ? 0.752 12.207 -18.343 1.00 57.03 90 ARG A CA 1
ATOM 673 C C . ARG A 1 90 ? -0.343 12.560 -19.345 1.00 57.03 90 ARG A C 1
ATOM 675 O O . ARG A 1 90 ? -0.221 13.552 -20.051 1.00 57.03 90 ARG A O 1
ATOM 682 N N . GLU A 1 91 ? -1.416 11.780 -19.344 1.00 56.31 91 GLU A N 1
ATOM 683 C CA . GLU A 1 91 ? -2.589 12.022 -20.178 1.00 56.31 91 GLU A CA 1
ATOM 684 C C . GLU A 1 91 ? -3.220 13.382 -19.815 1.00 56.31 91 GLU A C 1
ATOM 686 O O . GLU A 1 91 ? -3.878 13.535 -18.780 1.00 56.31 91 GLU A O 1
ATOM 691 N N . GLU A 1 92 ? -2.950 14.404 -20.632 1.00 54.03 92 GLU A N 1
ATOM 692 C CA . GLU A 1 92 ? -3.621 15.701 -20.559 1.00 54.03 92 GLU A CA 1
ATOM 693 C C . GLU A 1 92 ? -4.880 15.669 -21.439 1.00 54.03 92 GLU A C 1
ATOM 695 O O . GLU A 1 92 ? -4.821 15.193 -22.577 1.00 54.03 92 GLU A O 1
ATOM 700 N N . PRO A 1 93 ? -6.035 16.178 -20.963 1.00 42.97 93 PRO A N 1
ATOM 701 C CA . PRO A 1 93 ? -7.264 16.155 -21.747 1.00 42.97 93 PRO A CA 1
ATOM 702 C C . PRO A 1 93 ? -7.085 16.869 -23.096 1.00 42.97 93 PRO A C 1
ATOM 704 O O . PRO A 1 93 ? -6.936 18.089 -23.145 1.00 42.97 93 PRO A O 1
ATOM 707 N N . GLY A 1 94 ? -7.133 16.107 -24.192 1.00 55.00 94 GLY A N 1
ATOM 708 C CA . GLY A 1 94 ? -7.030 16.625 -25.560 1.00 55.00 94 GLY A CA 1
ATOM 709 C C . GLY A 1 94 ? -5.636 16.569 -26.196 1.00 55.00 94 GLY A C 1
ATOM 710 O O . GLY A 1 94 ? -5.511 17.003 -27.341 1.00 55.00 94 GLY A O 1
ATOM 711 N N . GLN A 1 95 ? -4.617 16.027 -25.519 1.00 56.00 95 GLN A N 1
ATOM 712 C CA . GLN A 1 95 ? -3.314 15.732 -26.127 1.00 56.00 95 GLN A CA 1
ATOM 713 C C . GLN A 1 95 ? -3.097 14.216 -26.265 1.00 56.00 95 GLN A C 1
ATOM 715 O O . GLN A 1 95 ? -3.467 13.467 -25.359 1.00 56.00 95 GLN A O 1
ATOM 720 N N . PRO A 1 96 ? -2.511 13.741 -27.382 1.00 58.78 96 PRO A N 1
ATOM 721 C CA . PRO A 1 96 ? -2.084 12.350 -27.504 1.00 58.78 96 PRO A CA 1
ATOM 722 C C . PRO A 1 96 ? -1.055 12.018 -26.416 1.00 58.78 96 PRO A C 1
ATOM 724 O O . PRO A 1 96 ? -0.182 12.840 -26.135 1.00 58.78 96 PRO A O 1
ATOM 727 N N . GLN A 1 97 ? -1.129 10.822 -25.825 1.00 64.00 97 GLN A N 1
ATOM 728 C CA . GLN A 1 97 ? -0.043 10.327 -24.975 1.00 64.00 97 GLN A CA 1
ATOM 729 C C . GLN A 1 97 ? 1.229 10.235 -25.825 1.00 64.00 97 GLN A C 1
ATOM 731 O O . GLN A 1 97 ? 1.247 9.544 -26.841 1.00 64.00 97 GLN A O 1
ATOM 736 N N . GLU A 1 98 ? 2.273 10.959 -25.431 1.00 67.25 98 GLU A N 1
ATOM 737 C CA . GLU A 1 98 ? 3.541 11.004 -26.157 1.00 67.25 98 GLU A CA 1
ATOM 738 C C . GLU A 1 98 ? 4.608 10.256 -25.359 1.00 67.25 98 GLU A C 1
ATOM 740 O O . GLU A 1 98 ? 4.711 10.387 -24.135 1.00 67.25 98 GLU A O 1
ATOM 745 N N . VAL A 1 99 ? 5.423 9.464 -26.048 1.00 74.19 99 VAL A N 1
ATOM 746 C CA . VAL A 1 99 ? 6.574 8.794 -25.442 1.00 74.19 99 VAL A CA 1
ATOM 747 C C . VAL A 1 99 ? 7.676 9.828 -25.199 1.00 74.19 99 VAL A C 1
ATOM 749 O O . VAL A 1 99 ? 8.357 10.259 -26.125 1.00 74.19 99 VAL A O 1
ATOM 752 N N . LEU A 1 100 ? 7.879 10.208 -23.936 1.00 71.75 100 LEU A N 1
ATOM 753 C CA . LEU A 1 100 ? 8.909 11.171 -23.527 1.00 71.75 100 LEU A CA 1
ATOM 754 C C . LEU A 1 100 ? 10.311 10.557 -23.547 1.00 71.75 100 LEU A C 1
ATOM 756 O O . LEU A 1 100 ? 11.302 11.233 -23.821 1.00 71.75 100 LEU A O 1
ATOM 760 N N . GLU A 1 101 ? 10.408 9.277 -23.198 1.00 73.69 101 GLU A N 1
ATOM 761 C CA . GLU A 1 101 ? 11.674 8.563 -23.083 1.00 73.69 101 GLU A CA 1
ATOM 762 C C . GLU A 1 101 ? 11.466 7.071 -23.346 1.00 73.69 101 GLU A C 1
ATOM 764 O O . GLU A 1 101 ? 10.408 6.522 -23.052 1.00 73.69 101 GLU A O 1
ATOM 769 N N . VAL A 1 102 ? 12.495 6.390 -23.848 1.00 78.19 102 VAL A N 1
ATOM 770 C CA . VAL A 1 102 ? 12.498 4.934 -24.010 1.00 78.19 102 VAL A CA 1
ATOM 771 C C . VAL A 1 102 ? 13.608 4.358 -23.144 1.00 78.19 102 VAL A C 1
ATOM 773 O O . VAL A 1 102 ? 14.741 4.842 -23.173 1.00 78.19 102 VAL A O 1
ATOM 776 N N . ARG A 1 103 ? 13.306 3.328 -22.354 1.00 79.25 103 ARG A N 1
ATOM 777 C CA . ARG A 1 103 ? 14.277 2.699 -21.448 1.00 79.25 103 ARG A CA 1
ATOM 778 C C . ARG A 1 103 ? 14.377 1.210 -21.691 1.00 79.25 103 ARG A C 1
ATOM 780 O O . ARG A 1 103 ? 13.391 0.555 -21.983 1.00 79.25 103 ARG A O 1
ATOM 787 N N . MET A 1 104 ? 15.559 0.647 -21.513 1.00 75.81 104 MET A N 1
ATOM 788 C CA . MET A 1 104 ? 15.739 -0.802 -21.506 1.00 75.81 104 MET A CA 1
ATOM 789 C C . MET A 1 104 ? 15.398 -1.403 -20.149 1.00 75.81 104 MET A C 1
ATOM 791 O O . MET A 1 104 ? 15.398 -0.716 -19.128 1.00 75.81 104 MET A O 1
ATOM 795 N N . ARG A 1 105 ? 15.193 -2.723 -20.114 1.00 65.75 105 ARG A N 1
ATOM 796 C CA . ARG A 1 105 ? 14.936 -3.491 -18.881 1.00 65.75 105 ARG A CA 1
ATOM 797 C C . ARG A 1 105 ? 15.982 -3.293 -17.776 1.00 65.75 105 ARG A C 1
ATOM 799 O O . ARG A 1 105 ? 15.672 -3.437 -16.598 1.00 65.75 105 ARG A O 1
ATOM 806 N N . ASN A 1 106 ? 17.223 -2.984 -18.143 1.00 65.81 106 ASN A N 1
ATOM 807 C CA . ASN A 1 106 ? 18.315 -2.703 -17.206 1.00 65.81 106 ASN A CA 1
ATOM 808 C C . ASN A 1 106 ? 18.360 -1.232 -16.736 1.00 65.81 106 ASN A C 1
ATOM 810 O O . ASN A 1 106 ? 19.257 -0.866 -15.982 1.00 65.81 106 ASN A O 1
ATOM 814 N N . GLY A 1 107 ? 17.411 -0.394 -17.163 1.00 68.06 107 GLY A N 1
ATOM 815 C CA . GLY A 1 107 ? 17.330 1.025 -16.818 1.00 68.06 107 GLY A CA 1
ATOM 816 C C . GLY A 1 107 ? 18.174 1.950 -17.700 1.00 68.06 107 GLY A C 1
ATOM 817 O O . GLY A 1 107 ? 18.172 3.158 -17.460 1.00 68.06 107 GLY A O 1
ATOM 818 N N . ILE A 1 108 ? 18.876 1.428 -18.717 1.00 75.88 108 ILE A N 1
ATOM 819 C CA . ILE A 1 108 ? 19.602 2.263 -19.683 1.00 75.88 108 ILE A CA 1
ATOM 820 C C . ILE A 1 108 ? 18.595 3.078 -20.494 1.00 75.88 108 ILE A C 1
ATOM 822 O O . ILE A 1 108 ? 17.662 2.534 -21.087 1.00 75.88 108 ILE A O 1
ATOM 826 N N . ARG A 1 109 ? 18.804 4.395 -20.515 1.00 78.00 109 ARG A N 1
ATOM 827 C CA . ARG A 1 109 ? 17.980 5.345 -21.261 1.00 78.00 109 ARG A CA 1
ATOM 828 C C . ARG A 1 109 ? 18.412 5.382 -22.722 1.00 78.00 109 ARG A C 1
ATOM 830 O O . ARG A 1 109 ? 19.597 5.541 -23.009 1.00 78.00 109 ARG A O 1
ATOM 837 N N . ILE A 1 110 ? 17.452 5.289 -23.631 1.00 78.50 110 ILE A N 1
ATOM 838 C CA . ILE A 1 110 ? 17.651 5.466 -25.066 1.00 78.50 110 ILE A CA 1
ATOM 839 C C . ILE A 1 110 ? 17.174 6.869 -25.427 1.00 78.50 110 ILE A C 1
ATOM 841 O O . ILE A 1 110 ? 15.984 7.168 -25.380 1.00 78.50 110 ILE A O 1
ATOM 845 N N . THR A 1 111 ? 18.114 7.738 -25.792 1.00 78.31 111 THR A N 1
ATOM 846 C CA . THR A 1 111 ? 17.840 9.146 -26.124 1.00 78.31 111 THR A CA 1
ATOM 847 C C . THR A 1 111 ? 17.748 9.410 -27.626 1.00 78.31 111 THR A C 1
ATOM 849 O O . THR A 1 111 ? 17.575 10.554 -28.034 1.00 78.31 111 THR A O 1
ATOM 852 N N . ASN A 1 112 ? 17.880 8.377 -28.467 1.00 82.56 112 ASN A N 1
ATOM 853 C CA . ASN A 1 112 ? 17.841 8.536 -29.918 1.00 82.56 112 ASN A CA 1
ATOM 854 C C . ASN A 1 112 ? 16.420 8.935 -30.381 1.00 82.56 112 ASN A C 1
ATOM 856 O O . ASN A 1 112 ? 15.496 8.132 -30.220 1.00 82.56 112 ASN A O 1
ATOM 860 N N . PRO A 1 113 ? 16.236 10.116 -31.006 1.00 81.88 113 PRO A N 1
ATOM 861 C CA . PRO A 1 113 ? 14.919 10.593 -31.432 1.00 81.88 113 PRO A CA 1
ATOM 862 C C . PRO A 1 113 ? 14.212 9.673 -32.435 1.00 81.88 113 PRO A C 1
ATOM 864 O O . PRO A 1 113 ? 12.990 9.560 -32.403 1.00 81.88 113 PRO A O 1
ATOM 867 N N . ALA A 1 114 ? 14.963 8.985 -33.302 1.00 82.75 114 ALA A N 1
ATOM 868 C CA . ALA A 1 114 ? 14.388 8.056 -34.275 1.00 82.75 114 ALA A CA 1
ATOM 869 C C . ALA A 1 114 ? 13.755 6.836 -33.587 1.00 82.75 114 ALA A C 1
ATOM 871 O O . ALA A 1 114 ? 12.690 6.375 -33.995 1.00 82.75 114 ALA A O 1
ATOM 872 N N . VAL A 1 115 ? 14.378 6.354 -32.506 1.00 81.75 115 VAL A N 1
ATOM 873 C CA . VAL A 1 115 ? 13.845 5.247 -31.701 1.00 81.75 115 VAL A CA 1
ATOM 874 C C . VAL A 1 115 ? 12.612 5.690 -30.926 1.00 81.75 115 VAL A C 1
ATOM 876 O O . VAL A 1 115 ? 11.610 4.984 -30.933 1.00 81.75 115 VAL A O 1
ATOM 879 N N . ILE A 1 116 ? 12.650 6.874 -30.309 1.00 82.00 116 ILE A N 1
ATOM 880 C CA . ILE A 1 116 ? 11.506 7.429 -29.570 1.00 82.00 116 ILE A CA 1
ATOM 881 C C . ILE A 1 116 ? 10.296 7.584 -30.498 1.00 82.00 116 ILE A C 1
ATOM 883 O O . ILE A 1 116 ? 9.213 7.102 -30.178 1.00 82.00 116 ILE A O 1
ATOM 887 N N . SER A 1 117 ? 10.490 8.169 -31.684 1.00 84.69 117 SER A N 1
ATOM 888 C CA . SER A 1 117 ? 9.424 8.327 -32.680 1.00 84.69 117 SER A CA 1
ATOM 889 C C . SER A 1 117 ? 8.846 6.982 -33.135 1.00 84.69 117 SER A C 1
ATOM 891 O O . SER A 1 117 ? 7.629 6.861 -33.265 1.00 84.69 117 SER A O 1
ATOM 893 N N . ARG A 1 118 ? 9.688 5.957 -33.325 1.00 84.31 118 ARG A N 1
ATOM 894 C CA . ARG A 1 118 ? 9.231 4.610 -33.694 1.00 84.31 118 ARG A CA 1
ATOM 895 C C . ARG A 1 118 ? 8.427 3.949 -32.576 1.00 84.31 118 ARG A C 1
ATOM 897 O O . ARG A 1 118 ? 7.389 3.361 -32.849 1.00 84.31 118 ARG A O 1
ATOM 904 N N . VAL A 1 119 ? 8.887 4.045 -31.330 1.00 84.12 119 VAL A N 1
ATOM 905 C CA . VAL A 1 119 ? 8.146 3.512 -30.177 1.00 84.12 119 VAL A CA 1
ATOM 906 C C . VAL A 1 119 ? 6.811 4.239 -30.023 1.00 84.12 119 VAL A C 1
ATOM 908 O O . VAL A 1 119 ? 5.804 3.591 -29.760 1.00 84.12 119 VAL A O 1
ATOM 911 N N . ASN A 1 120 ? 6.773 5.552 -30.261 1.00 84.50 120 ASN A N 1
ATOM 912 C CA . ASN A 1 120 ? 5.537 6.328 -30.227 1.00 84.50 120 ASN A CA 1
ATOM 913 C C . ASN A 1 120 ? 4.512 5.854 -31.275 1.00 84.50 120 ASN A C 1
ATOM 915 O O . ASN A 1 120 ? 3.336 5.733 -30.945 1.00 84.50 120 ASN A O 1
ATOM 919 N N . ASP A 1 121 ? 4.949 5.537 -32.501 1.00 85.06 121 ASP A N 1
ATOM 920 C CA . ASP A 1 121 ? 4.102 4.928 -33.546 1.00 85.06 121 ASP A CA 1
ATOM 921 C C . ASP A 1 121 ? 3.536 3.572 -33.097 1.00 85.06 121 ASP A C 1
ATOM 923 O O . ASP A 1 121 ? 2.334 3.335 -33.177 1.00 85.06 121 ASP A O 1
ATOM 927 N N . ILE A 1 122 ? 4.387 2.707 -32.534 1.00 83.12 122 ILE A N 1
ATOM 928 C CA . ILE A 1 122 ? 3.978 1.372 -32.077 1.00 83.12 122 ILE A CA 1
ATOM 929 C C . ILE A 1 122 ? 2.932 1.467 -30.961 1.00 83.12 122 ILE A C 1
ATOM 931 O O . ILE A 1 122 ? 1.895 0.810 -31.032 1.00 83.12 122 ILE A O 1
ATOM 935 N N . VAL A 1 123 ? 3.183 2.305 -29.952 1.00 79.75 123 VAL A N 1
ATOM 936 C CA . VAL A 1 123 ? 2.288 2.499 -28.798 1.00 79.75 123 VAL A CA 1
ATOM 937 C C . VAL A 1 123 ? 0.962 3.143 -29.212 1.00 79.75 123 VAL A C 1
ATOM 939 O O . VAL A 1 123 ? -0.080 2.786 -28.666 1.00 79.75 123 VAL A O 1
ATOM 942 N N . SER A 1 124 ? 0.980 4.046 -30.198 1.00 81.25 124 SER A N 1
ATOM 943 C CA . SER A 1 124 ? -0.228 4.713 -30.708 1.00 81.25 124 SER A CA 1
ATOM 944 C C . SER A 1 124 ? -1.118 3.787 -31.547 1.00 81.25 124 SER A C 1
ATOM 946 O O . SER A 1 124 ? -2.312 4.052 -31.696 1.00 81.25 124 SER A O 1
ATOM 948 N N . ASN A 1 125 ? -0.566 2.688 -32.075 1.00 83.19 125 ASN A N 1
ATOM 949 C CA . ASN A 1 125 ? -1.244 1.769 -32.989 1.00 83.19 125 ASN A CA 1
ATOM 950 C C . ASN A 1 125 ? -1.209 0.317 -32.470 1.00 83.19 125 ASN A C 1
ATOM 952 O O . ASN A 1 125 ? -0.678 -0.573 -33.146 1.00 83.19 125 ASN A O 1
ATOM 956 N N . PRO A 1 126 ? -1.802 0.034 -31.293 1.00 75.31 126 PRO A N 1
ATOM 957 C CA . PRO A 1 126 ? -1.641 -1.255 -30.631 1.00 75.31 126 PRO A CA 1
ATOM 958 C C . PRO A 1 126 ? -2.221 -2.433 -31.425 1.00 75.31 126 PRO A C 1
ATOM 960 O O . PRO A 1 126 ? -1.632 -3.512 -31.433 1.00 75.31 126 PRO A O 1
ATOM 963 N N . ASP A 1 127 ? -3.315 -2.220 -32.162 1.00 82.31 127 ASP A N 1
ATOM 964 C CA . ASP A 1 127 ? -3.944 -3.260 -32.989 1.00 82.31 127 ASP A CA 1
ATOM 965 C C . ASP A 1 127 ? -3.024 -3.757 -34.116 1.00 82.31 127 ASP A C 1
ATOM 967 O O . ASP A 1 127 ? -3.052 -4.933 -34.485 1.00 82.31 127 ASP A O 1
ATOM 971 N N . GLN A 1 128 ? -2.178 -2.875 -34.659 1.00 85.00 128 GLN A N 1
ATOM 972 C CA . GLN A 1 128 ? -1.256 -3.211 -35.746 1.00 85.00 128 GLN A CA 1
ATOM 973 C C . GLN A 1 128 ? -0.026 -3.974 -35.240 1.00 85.00 128 GLN A C 1
ATOM 975 O O . GLN A 1 128 ? 0.528 -4.794 -35.968 1.00 85.00 128 GLN A O 1
ATOM 980 N N . TYR A 1 129 ? 0.395 -3.720 -34.000 1.00 82.31 129 TYR A N 1
ATOM 981 C CA . TYR A 1 129 ? 1.663 -4.202 -33.455 1.00 82.31 129 TYR A CA 1
ATOM 982 C C . TYR A 1 129 ? 1.499 -5.084 -32.210 1.00 82.31 129 TYR A C 1
ATOM 984 O O . TYR A 1 129 ? 2.420 -5.178 -31.406 1.00 82.31 129 TYR A O 1
ATOM 992 N N . HIS A 1 130 ? 0.353 -5.751 -32.047 1.00 77.94 130 HIS A N 1
ATOM 993 C CA . HIS A 1 130 ? 0.031 -6.576 -30.872 1.00 77.94 130 HIS A CA 1
ATOM 994 C C . HIS A 1 130 ? 1.140 -7.578 -30.481 1.00 77.94 130 HIS A C 1
ATOM 996 O O . HIS A 1 130 ? 1.420 -7.771 -29.303 1.00 77.94 130 HIS A O 1
ATOM 1002 N N . GLU A 1 131 ? 1.816 -8.172 -31.467 1.00 80.81 131 GLU A N 1
ATOM 1003 C CA . GLU A 1 131 ? 2.926 -9.124 -31.302 1.00 80.81 131 GLU A CA 1
ATOM 1004 C C . GLU A 1 131 ? 4.213 -8.512 -30.728 1.00 80.81 131 GLU A C 1
ATOM 1006 O O . GLU A 1 131 ? 5.097 -9.233 -30.267 1.00 80.81 131 GLU A O 1
ATOM 1011 N N . ARG A 1 132 ? 4.333 -7.180 -30.761 1.00 80.44 132 ARG A N 1
ATOM 1012 C CA . ARG A 1 132 ? 5.498 -6.447 -30.257 1.00 80.44 132 ARG A CA 1
ATOM 1013 C C . ARG A 1 132 ? 5.393 -6.113 -28.777 1.00 80.44 132 ARG A C 1
ATOM 1015 O O . ARG A 1 132 ? 6.382 -5.650 -28.219 1.00 80.44 132 ARG A O 1
ATOM 1022 N N . PHE A 1 133 ? 4.243 -6.318 -28.146 1.00 79.25 133 PHE A N 1
ATOM 1023 C CA . PHE A 1 133 ? 4.050 -6.000 -26.738 1.00 79.25 133 PHE A CA 1
ATOM 1024 C C . PHE A 1 133 ? 4.256 -7.225 -25.852 1.00 79.25 133 PHE A C 1
ATOM 1026 O O . PHE A 1 133 ? 3.825 -8.331 -26.178 1.00 79.25 133 PHE A O 1
ATOM 1033 N N . THR A 1 134 ? 4.909 -7.030 -24.711 1.00 74.19 134 THR A N 1
ATOM 1034 C CA . THR A 1 134 ? 5.036 -8.057 -23.672 1.00 74.19 134 THR A CA 1
ATOM 1035 C C . THR A 1 134 ? 4.000 -7.852 -22.576 1.00 74.19 134 THR A C 1
ATOM 1037 O O . THR A 1 134 ? 3.536 -6.734 -22.356 1.00 74.19 134 THR A O 1
ATOM 1040 N N . ASP A 1 135 ? 3.742 -8.900 -21.790 1.00 66.19 135 ASP A N 1
ATOM 1041 C CA . ASP A 1 135 ? 3.042 -8.758 -20.511 1.00 66.19 135 ASP A CA 1
ATOM 1042 C C . ASP A 1 135 ? 3.803 -7.747 -19.626 1.00 66.19 135 ASP A C 1
ATOM 1044 O O . ASP A 1 135 ? 4.987 -7.932 -19.317 1.00 66.19 135 ASP A O 1
ATOM 1048 N N . GLY A 1 136 ? 3.149 -6.623 -19.326 1.00 68.75 136 GLY A N 1
ATOM 1049 C CA . GLY A 1 136 ? 3.713 -5.474 -18.614 1.00 68.75 136 GLY A CA 1
ATOM 1050 C C . GLY A 1 136 ? 3.779 -5.653 -17.098 1.00 68.75 136 GLY A C 1
ATOM 1051 O O . GLY A 1 136 ? 3.320 -6.654 -16.551 1.00 68.75 136 GLY A O 1
ATOM 1052 N N . GLY A 1 137 ? 4.373 -4.667 -16.414 1.00 75.31 137 GLY A N 1
ATOM 1053 C CA . GLY A 1 137 ? 4.339 -4.551 -14.954 1.00 75.31 137 GLY A CA 1
ATOM 1054 C C . GLY A 1 137 ? 5.637 -4.831 -14.200 1.00 75.31 137 GLY A C 1
ATOM 1055 O O . GLY A 1 137 ? 6.738 -4.932 -14.750 1.00 75.31 137 GLY A O 1
ATOM 1056 N N . ALA A 1 138 ? 5.501 -4.880 -12.878 1.00 78.06 138 ALA A N 1
ATOM 1057 C CA . ALA A 1 138 ? 6.582 -5.040 -11.922 1.00 78.06 138 ALA A CA 1
ATOM 1058 C C . ALA A 1 138 ? 6.543 -6.425 -11.274 1.00 78.06 138 ALA A C 1
ATOM 1060 O O . ALA A 1 138 ? 5.608 -6.799 -10.571 1.00 78.06 138 ALA A O 1
ATOM 1061 N N . ASN A 1 139 ? 7.612 -7.185 -11.478 1.00 73.81 139 ASN A N 1
ATOM 1062 C CA . ASN A 1 139 ? 7.823 -8.503 -10.909 1.00 73.81 139 ASN A CA 1
ATOM 1063 C C . ASN A 1 139 ? 9.295 -8.694 -10.508 1.00 73.81 139 ASN A C 1
ATOM 1065 O O . ASN A 1 139 ? 10.141 -7.819 -10.684 1.00 73.81 139 ASN A O 1
ATOM 1069 N N . MET A 1 140 ? 9.622 -9.879 -9.985 1.00 71.00 140 MET A N 1
ATOM 1070 C CA .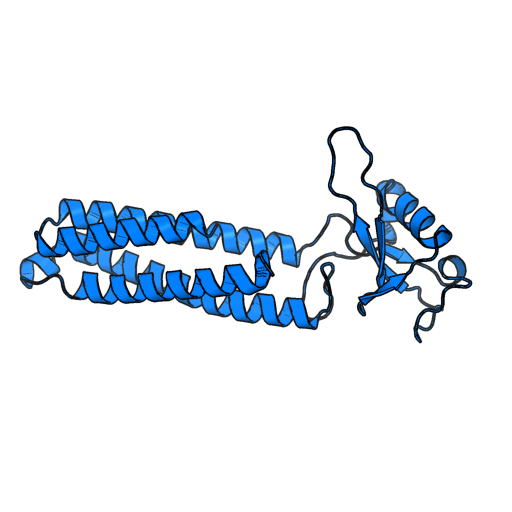 MET A 1 140 ? 10.969 -10.178 -9.480 1.00 71.00 140 MET A CA 1
ATOM 1071 C C . MET A 1 140 ? 12.080 -10.116 -10.539 1.00 71.00 140 MET A C 1
ATOM 1073 O O . MET A 1 140 ? 13.261 -10.067 -10.196 1.00 71.00 140 MET A O 1
ATOM 1077 N N . LYS A 1 141 ? 11.719 -10.167 -11.825 1.00 69.06 141 LYS A N 1
ATOM 1078 C CA . LYS A 1 141 ? 12.647 -10.241 -12.957 1.00 69.06 141 LYS A CA 1
ATOM 1079 C C . LYS A 1 141 ? 12.620 -8.982 -13.828 1.00 69.06 141 LYS A C 1
ATOM 1081 O O . LYS A 1 141 ? 13.630 -8.686 -14.467 1.00 69.06 141 LYS A O 1
ATOM 1086 N N . ALA A 1 142 ? 11.502 -8.276 -13.916 1.00 66.94 142 ALA A N 1
ATOM 1087 C CA . ALA A 1 142 ? 11.314 -7.107 -14.766 1.00 66.94 142 ALA A CA 1
ATOM 1088 C C . ALA A 1 142 ? 10.479 -6.060 -14.028 1.00 66.94 142 ALA A C 1
ATOM 1090 O O . ALA A 1 142 ? 9.575 -6.415 -13.282 1.00 66.94 142 ALA A O 1
ATOM 1091 N N . ASN A 1 143 ? 10.801 -4.784 -14.219 1.00 74.25 143 ASN A N 1
ATOM 1092 C CA . ASN A 1 143 ? 10.063 -3.681 -13.624 1.00 74.25 143 ASN A CA 1
ATOM 1093 C C . ASN A 1 143 ? 9.915 -2.563 -14.652 1.00 74.25 143 ASN A C 1
ATOM 1095 O O . ASN A 1 143 ? 10.907 -1.991 -15.095 1.00 74.25 143 ASN A O 1
ATOM 1099 N N . GLU A 1 144 ? 8.673 -2.265 -15.009 1.00 70.69 144 GLU A N 1
ATOM 1100 C CA . GLU A 1 144 ? 8.320 -1.181 -15.921 1.00 70.69 144 GLU A CA 1
ATOM 1101 C C . GLU A 1 144 ? 8.616 0.212 -15.338 1.00 70.69 144 GLU A C 1
ATOM 1103 O O . GLU A 1 144 ? 8.993 1.135 -16.057 1.00 70.69 144 GLU A O 1
ATOM 1108 N N . TYR A 1 145 ? 8.523 0.364 -14.016 1.00 71.31 145 TYR A N 1
ATOM 1109 C CA . TYR A 1 145 ? 8.614 1.664 -13.347 1.00 71.31 145 TYR A CA 1
ATOM 1110 C C . TYR A 1 145 ? 10.043 2.047 -12.929 1.00 71.31 145 TYR A C 1
ATOM 1112 O O . TYR A 1 145 ? 10.263 3.127 -12.381 1.00 71.31 145 TYR A O 1
ATOM 1120 N N . GLY A 1 146 ? 11.038 1.183 -13.158 1.00 72.50 146 GLY A N 1
ATOM 1121 C CA . GLY A 1 146 ? 12.423 1.443 -12.765 1.00 72.50 146 GLY A CA 1
ATOM 1122 C C . GLY A 1 146 ? 13.279 0.182 -12.629 1.00 72.50 146 GLY A C 1
ATOM 1123 O O . GLY A 1 146 ? 12.959 -0.859 -13.194 1.00 72.50 146 GLY A O 1
ATOM 1124 N N . PRO A 1 147 ? 14.382 0.231 -11.863 1.00 75.50 147 PRO A N 1
ATOM 1125 C CA . PRO A 1 147 ? 15.232 -0.936 -11.650 1.00 75.50 147 PRO A CA 1
ATOM 1126 C C . PRO A 1 147 ? 14.456 -2.102 -11.005 1.00 75.50 147 PRO A C 1
ATOM 1128 O O . PRO A 1 147 ? 13.664 -1.868 -10.086 1.00 75.50 147 PRO A O 1
ATOM 1131 N N . PRO A 1 148 ? 14.712 -3.369 -11.383 1.00 76.44 148 PRO A N 1
ATOM 1132 C CA . PRO A 1 148 ? 14.066 -4.528 -10.753 1.00 76.44 148 PRO A CA 1
ATOM 1133 C C . PRO A 1 148 ? 14.297 -4.613 -9.236 1.00 76.44 148 PRO A C 1
ATOM 1135 O O . PRO A 1 148 ? 13.417 -5.020 -8.482 1.00 76.44 148 PRO A O 1
ATOM 1138 N N . ALA A 1 149 ? 15.466 -4.165 -8.763 1.00 81.62 149 ALA A N 1
ATOM 1139 C CA . ALA A 1 149 ? 15.787 -4.127 -7.337 1.00 81.62 149 ALA A CA 1
ATOM 1140 C C . ALA A 1 149 ? 14.851 -3.203 -6.535 1.00 81.62 149 ALA A C 1
ATOM 1142 O O . ALA A 1 149 ? 14.528 -3.512 -5.389 1.00 81.62 149 ALA A O 1
ATOM 1143 N N . PHE A 1 150 ? 14.385 -2.105 -7.140 1.00 82.94 150 PHE A N 1
ATOM 1144 C CA . PHE A 1 150 ? 13.438 -1.193 -6.503 1.00 82.94 150 PHE A CA 1
ATOM 1145 C C . PHE A 1 150 ? 12.079 -1.867 -6.293 1.00 82.94 150 PHE A C 1
ATOM 1147 O O . PHE A 1 150 ? 11.568 -1.851 -5.177 1.00 82.94 150 PHE A O 1
ATOM 1154 N N . ALA A 1 151 ? 11.536 -2.532 -7.322 1.00 83.38 151 ALA A N 1
ATOM 1155 C CA . ALA A 1 151 ? 10.280 -3.277 -7.204 1.00 83.38 151 ALA A CA 1
ATOM 1156 C C . ALA A 1 151 ? 10.363 -4.371 -6.130 1.00 83.38 151 ALA A C 1
ATOM 1158 O O . ALA A 1 151 ? 9.459 -4.498 -5.308 1.00 83.38 151 ALA A O 1
ATOM 1159 N N . ASN A 1 152 ? 11.475 -5.111 -6.075 1.00 86.69 152 ASN A N 1
ATOM 1160 C CA . ASN A 1 152 ? 11.689 -6.135 -5.050 1.00 86.69 152 ASN A CA 1
ATOM 1161 C C . ASN A 1 152 ? 11.641 -5.553 -3.631 1.00 86.69 152 ASN A C 1
ATOM 1163 O O . ASN A 1 152 ? 10.972 -6.112 -2.761 1.00 86.69 152 ASN A O 1
ATOM 1167 N N . LEU A 1 153 ? 12.320 -4.426 -3.396 1.00 89.56 153 LEU A N 1
ATOM 1168 C CA . LEU A 1 153 ? 12.304 -3.755 -2.097 1.00 89.56 153 LEU A CA 1
ATOM 1169 C C . LEU A 1 153 ? 10.912 -3.194 -1.770 1.00 89.56 153 LEU A C 1
ATOM 1171 O O . LEU A 1 153 ? 10.437 -3.367 -0.648 1.00 89.56 153 LEU A O 1
ATOM 1175 N N . PHE A 1 154 ? 10.252 -2.570 -2.749 1.00 89.12 154 PHE A N 1
ATOM 1176 C CA . PHE A 1 154 ? 8.903 -2.025 -2.613 1.00 89.12 154 PHE A CA 1
ATOM 1177 C C . PHE A 1 154 ? 7.905 -3.106 -2.185 1.00 89.12 154 PHE A C 1
ATOM 1179 O O . PHE A 1 154 ? 7.264 -2.968 -1.141 1.00 89.12 154 PHE A O 1
ATOM 1186 N N . PHE A 1 155 ? 7.810 -4.214 -2.929 1.00 90.00 155 PHE A N 1
ATOM 1187 C CA . PHE A 1 155 ? 6.883 -5.304 -2.612 1.00 90.00 155 PHE A CA 1
ATOM 1188 C C . PHE A 1 155 ? 7.241 -6.016 -1.308 1.00 90.00 155 PHE A C 1
ATOM 1190 O O . PHE A 1 155 ? 6.345 -6.433 -0.578 1.00 90.00 155 PHE A O 1
ATOM 1197 N N . PHE A 1 156 ? 8.526 -6.129 -0.967 1.00 92.12 156 PHE A N 1
ATOM 1198 C CA . PHE A 1 156 ? 8.936 -6.721 0.303 1.00 92.12 156 PHE A CA 1
ATOM 1199 C C . PHE A 1 156 ? 8.502 -5.868 1.505 1.00 92.12 156 PHE A C 1
ATOM 1201 O O . PHE A 1 156 ? 7.855 -6.377 2.421 1.00 92.12 156 PHE A O 1
ATOM 1208 N N . VAL A 1 157 ? 8.820 -4.569 1.503 1.00 93.19 157 VAL A N 1
ATOM 1209 C CA . VAL A 1 157 ? 8.526 -3.668 2.631 1.00 93.19 157 VAL A CA 1
ATOM 1210 C C . VAL A 1 157 ? 7.024 -3.425 2.762 1.00 93.19 157 VAL A C 1
ATOM 1212 O O . VAL A 1 157 ? 6.464 -3.605 3.847 1.00 93.19 157 VAL A O 1
ATOM 1215 N N . THR A 1 158 ? 6.354 -3.062 1.664 1.00 92.50 158 THR A N 1
ATOM 1216 C CA . THR A 1 158 ? 4.897 -2.848 1.670 1.00 92.50 158 THR A CA 1
ATOM 1217 C C . THR A 1 158 ? 4.154 -4.153 1.939 1.00 92.50 158 THR A C 1
ATOM 1219 O O . THR A 1 158 ? 3.153 -4.145 2.652 1.00 92.50 158 THR A O 1
ATOM 1222 N N . GLY A 1 159 ? 4.678 -5.286 1.462 1.00 92.19 159 GLY A N 1
ATOM 1223 C CA . GLY A 1 159 ? 4.155 -6.621 1.730 1.00 92.19 159 GLY A CA 1
ATOM 1224 C C . GLY A 1 159 ? 4.192 -6.992 3.202 1.00 92.19 159 GLY A C 1
ATOM 1225 O O . GLY A 1 159 ? 3.161 -7.325 3.792 1.00 92.19 159 GLY A O 1
ATOM 1226 N N . PHE A 1 160 ? 5.362 -6.869 3.825 1.00 94.69 160 PHE A N 1
ATOM 1227 C CA . PHE A 1 160 ? 5.534 -7.118 5.252 1.00 94.69 160 PHE A CA 1
ATOM 1228 C C . PHE A 1 160 ? 4.639 -6.206 6.095 1.00 94.69 160 PHE A C 1
ATOM 1230 O O . PHE A 1 160 ? 3.961 -6.676 7.012 1.00 94.69 160 PHE A O 1
ATOM 1237 N N . HIS A 1 161 ? 4.553 -4.924 5.746 1.00 93.56 161 HIS A N 1
ATOM 1238 C CA . HIS A 1 161 ? 3.629 -4.001 6.391 1.00 93.56 161 HIS A CA 1
ATOM 1239 C C . HIS A 1 161 ? 2.158 -4.428 6.215 1.00 93.56 161 HIS A C 1
ATOM 1241 O O . HIS A 1 161 ? 1.410 -4.484 7.192 1.00 93.56 161 HIS A O 1
ATOM 1247 N N . GLY A 1 162 ? 1.752 -4.815 5.004 1.00 93.25 162 GLY A N 1
ATOM 1248 C CA . GLY A 1 162 ? 0.406 -5.304 4.707 1.00 93.25 162 GLY A CA 1
ATOM 1249 C C . GLY A 1 162 ? 0.006 -6.503 5.571 1.00 93.25 162 GLY A C 1
ATOM 1250 O O . GLY A 1 162 ? -1.122 -6.556 6.061 1.00 93.25 162 GLY A O 1
ATOM 1251 N N . THR A 1 163 ? 0.938 -7.423 5.859 1.00 95.50 163 THR A N 1
ATOM 1252 C CA . THR A 1 163 ? 0.673 -8.537 6.793 1.00 95.50 163 THR A CA 1
ATOM 1253 C C . THR A 1 163 ? 0.405 -8.066 8.226 1.00 95.50 163 THR A C 1
ATOM 1255 O O . THR A 1 163 ? -0.485 -8.605 8.888 1.00 95.50 163 THR A O 1
ATOM 1258 N N . HIS A 1 164 ? 1.104 -7.025 8.693 1.00 95.50 164 HIS A N 1
ATOM 1259 C CA . HIS A 1 164 ? 0.867 -6.430 10.011 1.00 95.50 164 HIS A CA 1
ATOM 1260 C C . HIS A 1 164 ? -0.513 -5.779 10.067 1.00 95.50 164 HIS A C 1
ATOM 1262 O O . HIS A 1 164 ? -1.286 -6.078 10.978 1.00 95.50 164 HIS A O 1
ATOM 1268 N N . VAL A 1 165 ? -0.874 -4.980 9.056 1.00 94.38 165 VAL A N 1
ATOM 1269 C CA . VAL A 1 165 ? -2.211 -4.372 8.957 1.00 94.38 165 VAL A CA 1
ATOM 1270 C C . VAL A 1 165 ? -3.294 -5.448 8.937 1.00 94.38 165 VAL A C 1
ATOM 1272 O O . VAL A 1 165 ? -4.253 -5.361 9.701 1.00 94.38 165 VAL A O 1
ATOM 1275 N N . PHE A 1 166 ? -3.127 -6.500 8.131 1.00 95.75 166 PHE A N 1
ATOM 1276 C CA . PHE A 1 166 ? -4.063 -7.622 8.081 1.00 95.75 166 PHE A CA 1
ATOM 1277 C C . PHE A 1 166 ? -4.243 -8.280 9.453 1.00 95.75 166 PHE A C 1
ATOM 1279 O O . PHE A 1 166 ? -5.374 -8.431 9.920 1.00 95.75 166 PHE A O 1
ATOM 1286 N N . SER A 1 167 ? -3.148 -8.601 10.149 1.00 96.31 167 SER A N 1
ATOM 1287 C CA . SER A 1 167 ? -3.226 -9.157 11.504 1.00 96.31 167 SER A CA 1
ATOM 1288 C C . SER A 1 167 ? -3.876 -8.186 12.502 1.00 96.31 167 SER A C 1
ATOM 1290 O O . SER A 1 167 ? -4.672 -8.610 13.340 1.00 96.31 167 SER A O 1
ATOM 1292 N N . GLY A 1 168 ? -3.645 -6.878 12.362 1.00 94.88 168 GLY A N 1
ATOM 1293 C CA . GLY A 1 168 ? -4.306 -5.844 13.153 1.00 94.88 168 GLY A CA 1
ATOM 1294 C C . GLY A 1 168 ? -5.817 -5.800 12.930 1.00 94.88 168 GLY A C 1
ATOM 1295 O O . GLY A 1 168 ? -6.571 -5.740 13.900 1.00 94.88 168 GLY A O 1
ATOM 1296 N N . VAL A 1 169 ? -6.278 -5.912 11.678 1.00 95.25 169 VAL A N 1
ATOM 1297 C CA . VAL A 1 169 ? -7.713 -5.970 11.354 1.00 95.25 169 VAL A CA 1
ATOM 1298 C C . VAL A 1 169 ? -8.336 -7.208 11.992 1.00 95.25 169 VAL A C 1
ATOM 1300 O O . VAL A 1 169 ? -9.400 -7.113 12.602 1.00 95.25 169 VAL A O 1
ATOM 1303 N N . VAL A 1 170 ? -7.658 -8.358 11.934 1.00 96.06 170 VAL A N 1
ATOM 1304 C CA . VAL A 1 170 ? -8.112 -9.589 12.599 1.00 96.06 170 VAL A CA 1
ATOM 1305 C C . VAL A 1 170 ? -8.233 -9.387 14.115 1.00 96.06 170 VAL A C 1
ATOM 1307 O O . VAL A 1 170 ? -9.259 -9.744 14.700 1.00 96.06 170 VAL A O 1
ATOM 1310 N N . LEU A 1 171 ? -7.241 -8.764 14.761 1.00 94.88 171 LEU A N 1
ATOM 1311 C CA . LEU A 1 171 ? -7.293 -8.448 16.194 1.00 94.88 171 LEU A CA 1
ATOM 1312 C C . LEU A 1 171 ? -8.442 -7.489 16.538 1.00 94.88 171 LEU A C 1
ATOM 1314 O O . LEU A 1 171 ? -9.134 -7.703 17.537 1.00 94.88 171 LEU A O 1
ATOM 1318 N N . LEU A 1 172 ? -8.700 -6.477 15.706 1.00 93.88 172 LEU A N 1
ATOM 1319 C CA . LEU A 1 172 ? -9.828 -5.558 15.874 1.00 93.88 172 LEU A CA 1
ATOM 1320 C C . LEU A 1 172 ? -11.179 -6.266 15.713 1.00 93.88 172 LEU A C 1
ATOM 1322 O O . LEU A 1 172 ? -12.099 -6.013 16.491 1.00 93.88 172 LEU A O 1
ATOM 1326 N N . VAL A 1 173 ? -11.305 -7.197 14.765 1.00 94.94 173 VAL A N 1
ATOM 1327 C CA . VAL A 1 173 ? -12.512 -8.026 14.609 1.00 94.94 173 VAL A CA 1
ATOM 1328 C C . VAL A 1 173 ? -12.734 -8.888 15.854 1.00 94.94 173 VAL A C 1
ATOM 1330 O O . VAL A 1 173 ? -13.847 -8.930 16.386 1.00 94.94 173 VAL A O 1
ATOM 1333 N N . ILE A 1 174 ? -11.685 -9.526 16.383 1.00 93.81 174 ILE A N 1
ATOM 1334 C CA . ILE A 1 174 ? -11.760 -10.302 17.631 1.00 93.81 174 ILE A CA 1
ATOM 1335 C C . ILE A 1 174 ? -12.185 -9.404 18.803 1.00 93.81 174 ILE A C 1
ATOM 1337 O O . ILE A 1 174 ? -13.071 -9.777 19.579 1.00 93.81 174 ILE A O 1
ATOM 1341 N N . LEU A 1 175 ? -11.601 -8.209 18.919 1.00 92.50 175 LEU A N 1
ATOM 1342 C CA . LEU A 1 175 ? -11.978 -7.207 19.915 1.00 92.50 175 LEU A CA 1
ATOM 1343 C C . LEU A 1 175 ? -13.460 -6.843 19.795 1.00 92.50 175 LEU A C 1
ATOM 1345 O O . LEU A 1 175 ? -14.186 -6.920 20.786 1.00 92.50 175 LEU A O 1
ATOM 1349 N N . PHE A 1 176 ? -13.935 -6.517 18.593 1.00 92.81 176 PHE A N 1
ATOM 1350 C CA . PHE A 1 176 ? -15.330 -6.165 18.339 1.00 92.81 176 PHE A CA 1
ATOM 1351 C C . PHE A 1 176 ? -16.290 -7.281 18.771 1.00 92.81 176 PHE A C 1
ATOM 1353 O O . PHE A 1 176 ? -17.270 -7.025 19.477 1.00 92.81 176 PHE A O 1
ATOM 1360 N N . LEU A 1 177 ? -15.985 -8.536 18.425 1.00 92.38 177 LEU A N 1
ATOM 1361 C CA . LEU A 1 177 ? -16.776 -9.695 18.845 1.00 92.38 177 LEU A CA 1
ATOM 1362 C C . LEU A 1 177 ? -16.776 -9.868 20.372 1.00 92.38 177 LEU A C 1
ATOM 1364 O O . LEU A 1 177 ? -17.822 -10.155 20.958 1.00 92.38 177 LEU A O 1
ATOM 1368 N N . ASN A 1 178 ? -15.641 -9.651 21.037 1.00 89.19 178 ASN A N 1
ATOM 1369 C CA . ASN A 1 178 ? -15.532 -9.736 22.496 1.00 89.19 178 ASN A CA 1
ATOM 1370 C C . ASN A 1 178 ? -16.288 -8.607 23.213 1.00 89.19 178 ASN A C 1
ATOM 1372 O O . ASN A 1 178 ? -16.963 -8.857 24.217 1.00 89.19 178 ASN A O 1
ATOM 1376 N N . VAL A 1 179 ? -16.255 -7.384 22.677 1.00 87.44 179 VAL A N 1
ATOM 1377 C CA . VAL A 1 179 ? -17.068 -6.260 23.166 1.00 87.44 179 VAL A CA 1
ATOM 1378 C C . VAL A 1 179 ? -18.555 -6.550 22.932 1.00 87.44 179 VAL A C 1
ATOM 1380 O O . VAL A 1 179 ? -19.387 -6.288 23.802 1.00 87.44 179 VAL A O 1
ATOM 1383 N N . LYS A 1 180 ? -18.932 -7.160 21.802 1.00 87.94 180 LYS A N 1
ATOM 1384 C CA . LYS A 1 180 ? -20.316 -7.587 21.541 1.00 87.94 180 LYS A CA 1
ATOM 1385 C C . LYS A 1 180 ? -20.780 -8.698 22.481 1.00 87.94 180 LYS A C 1
ATOM 1387 O O . LYS A 1 180 ? -21.948 -8.698 22.847 1.00 87.94 180 LYS A O 1
ATOM 1392 N N . LYS A 1 181 ? -19.898 -9.586 22.939 1.00 86.62 181 LYS A N 1
ATOM 1393 C CA . LYS A 1 181 ? -20.213 -10.615 23.949 1.00 86.62 181 LYS A CA 1
ATOM 1394 C C . LYS A 1 181 ? -20.272 -10.079 25.388 1.00 86.62 181 LYS A C 1
ATOM 1396 O O . LYS A 1 181 ? -20.662 -10.816 26.290 1.00 86.62 181 LYS A O 1
ATOM 1401 N N . GLY A 1 182 ? -19.904 -8.814 25.616 1.00 82.69 182 GLY A N 1
ATOM 1402 C CA . GLY A 1 182 ? -19.866 -8.212 26.954 1.00 82.69 182 GLY A CA 1
ATOM 1403 C C . GLY A 1 182 ? -18.732 -8.754 27.831 1.00 82.69 182 GLY A C 1
ATOM 1404 O O . GLY A 1 182 ? -18.780 -8.625 29.051 1.00 82.69 182 GLY A O 1
ATOM 1405 N N . THR A 1 183 ? -17.706 -9.373 27.236 1.00 78.94 183 THR A N 1
ATOM 1406 C CA . THR A 1 183 ? -16.591 -9.993 27.971 1.00 78.94 183 THR A CA 1
ATOM 1407 C C . THR A 1 183 ? -15.868 -8.984 28.868 1.00 78.94 183 THR A C 1
ATOM 1409 O O . THR A 1 183 ? -15.488 -9.318 29.986 1.00 78.94 183 THR A O 1
ATOM 1412 N N . TYR A 1 184 ? -15.710 -7.742 28.405 1.00 76.25 184 TYR A N 1
ATOM 1413 C CA . TYR A 1 184 ? -14.997 -6.691 29.138 1.00 76.25 184 TYR A CA 1
ATOM 1414 C C . TYR A 1 184 ? -15.856 -6.011 30.213 1.00 76.25 184 TYR A C 1
ATOM 1416 O O . TYR A 1 184 ? -15.331 -5.648 31.260 1.00 76.25 184 TYR A O 1
ATOM 1424 N N . GLU A 1 185 ? -17.181 -5.945 30.032 1.00 73.12 185 GLU A N 1
ATOM 1425 C CA . GLU A 1 185 ? -18.106 -5.531 31.103 1.00 73.12 185 GLU A CA 1
ATOM 1426 C C . GLU A 1 185 ? -18.049 -6.518 32.277 1.00 73.12 185 GLU A C 1
ATOM 1428 O O . GLU A 1 185 ? -18.000 -6.099 33.429 1.00 73.12 185 GLU A O 1
ATOM 1433 N N . LYS A 1 186 ? -17.958 -7.826 31.987 1.00 71.12 186 LYS A N 1
ATOM 1434 C CA . LYS A 1 186 ? -17.823 -8.885 33.003 1.00 71.12 186 LYS A CA 1
ATOM 1435 C C . LYS A 1 186 ? -16.468 -8.889 33.716 1.00 71.12 186 LYS A C 1
ATOM 1437 O O . LYS A 1 186 ? -16.393 -9.328 34.856 1.00 71.12 186 LYS A O 1
ATOM 1442 N N . ARG A 1 187 ? -15.401 -8.435 33.047 1.00 73.00 187 ARG A N 1
ATOM 1443 C CA . ARG A 1 187 ? -14.052 -8.321 33.632 1.00 73.00 187 ARG A CA 1
ATOM 1444 C C . ARG A 1 187 ? -13.847 -7.021 34.413 1.00 73.00 187 ARG A C 1
ATOM 1446 O O . ARG A 1 187 ? -12.993 -6.977 35.284 1.00 73.00 187 ARG A O 1
ATOM 1453 N N . GLY A 1 188 ? -14.614 -5.971 34.117 1.00 72.38 188 GLY A N 1
ATOM 1454 C CA . GLY A 1 188 ? -14.556 -4.682 34.815 1.00 72.38 188 GLY A CA 1
ATOM 1455 C C . GLY A 1 188 ? -13.492 -3.700 34.302 1.00 72.38 188 GLY A C 1
ATOM 1456 O O . GLY A 1 188 ? -13.499 -2.543 34.727 1.00 72.38 188 GLY A O 1
ATOM 1457 N N . HIS A 1 189 ? -12.634 -4.119 33.363 1.00 75.62 189 HIS A N 1
ATOM 1458 C CA . HIS A 1 189 ? -11.576 -3.304 32.754 1.00 75.62 189 HIS A CA 1
ATOM 1459 C C . HIS A 1 189 ? -11.478 -3.536 31.231 1.00 75.62 189 HIS A C 1
ATOM 1461 O O . HIS A 1 189 ? -11.730 -4.637 30.733 1.00 75.62 189 HIS A O 1
ATOM 1467 N N . TYR A 1 190 ? -11.105 -2.486 30.486 1.00 82.19 190 TYR A N 1
ATOM 1468 C CA . TYR A 1 190 ? -11.032 -2.463 29.013 1.00 82.19 190 TYR A CA 1
ATOM 1469 C C . TYR A 1 190 ? -9.594 -2.467 28.456 1.00 82.19 190 TYR A C 1
ATOM 1471 O O . TYR A 1 190 ? -9.414 -2.218 27.267 1.00 82.19 190 TYR A O 1
ATOM 1479 N N . GLU A 1 191 ? -8.586 -2.824 29.260 1.00 81.38 191 GLU A N 1
ATOM 1480 C CA . GLU A 1 191 ? -7.150 -2.808 28.891 1.00 81.38 191 GLU A CA 1
ATOM 1481 C C . GLU A 1 191 ? -6.810 -3.512 27.567 1.00 81.38 191 GLU A C 1
ATOM 1483 O O . GLU A 1 191 ? -5.848 -3.162 26.890 1.00 81.38 191 GLU A O 1
ATOM 1488 N N . MET A 1 192 ? -7.580 -4.532 27.173 1.00 83.75 192 MET A N 1
ATOM 1489 C CA . MET A 1 192 ? -7.353 -5.217 25.896 1.00 83.75 192 MET A CA 1
ATOM 1490 C C . MET A 1 192 ? -7.589 -4.292 24.693 1.00 83.75 192 MET A C 1
ATOM 1492 O O . MET A 1 192 ? -6.906 -4.414 23.682 1.00 83.75 192 MET A O 1
ATOM 1496 N N . THR A 1 193 ? -8.539 -3.362 24.814 1.00 85.50 193 THR A N 1
ATOM 1497 C CA . THR A 1 193 ? -8.840 -2.337 23.801 1.00 85.50 193 THR A CA 1
ATOM 1498 C C . THR A 1 193 ? -7.647 -1.408 23.622 1.00 85.50 193 THR A C 1
ATOM 1500 O O . THR A 1 193 ? -7.285 -1.096 22.495 1.00 85.50 193 THR A O 1
ATOM 1503 N N . GLU A 1 194 ? -7.002 -1.020 24.723 1.00 88.50 194 GLU A N 1
ATOM 1504 C CA . GLU A 1 194 ? -5.818 -0.161 24.715 1.00 88.50 194 GLU A CA 1
ATOM 1505 C C . GLU A 1 194 ? -4.614 -0.872 24.091 1.00 88.50 194 GLU A C 1
ATOM 1507 O O . GLU A 1 194 ? -3.990 -0.331 23.186 1.00 88.50 194 GLU A O 1
ATOM 1512 N N . LYS A 1 195 ? -4.339 -2.124 24.482 1.00 90.56 195 LYS A N 1
ATOM 1513 C CA . LYS A 1 195 ? -3.231 -2.918 23.916 1.00 90.56 195 LYS A CA 1
ATOM 1514 C C . LYS A 1 195 ? -3.374 -3.108 22.403 1.00 90.56 195 LYS A C 1
ATOM 1516 O O . LYS A 1 195 ? -2.408 -2.940 21.664 1.00 90.56 195 LYS A O 1
ATOM 1521 N N . ILE A 1 196 ? -4.584 -3.430 21.939 1.00 92.19 196 ILE A N 1
ATOM 1522 C CA . ILE A 1 196 ? -4.875 -3.564 20.504 1.00 92.19 196 ILE A CA 1
ATOM 1523 C C . ILE A 1 196 ? -4.820 -2.195 19.811 1.00 92.19 196 ILE A C 1
ATOM 1525 O O . ILE A 1 196 ? -4.325 -2.102 18.691 1.00 92.19 196 ILE A O 1
ATOM 1529 N N . GLY A 1 197 ? -5.269 -1.129 20.478 1.00 90.25 197 GLY A N 1
ATOM 1530 C CA . GLY A 1 197 ? -5.186 0.238 19.964 1.00 90.25 197 GLY A CA 1
ATOM 1531 C C . GLY A 1 197 ? -3.749 0.704 19.761 1.00 90.25 197 GLY A C 1
ATOM 1532 O O . GLY A 1 197 ? -3.423 1.215 18.696 1.00 90.25 197 GLY A O 1
ATOM 1533 N N . LEU A 1 198 ? -2.864 0.450 20.727 1.00 92.19 198 LEU A N 1
ATOM 1534 C CA . LEU A 1 198 ? -1.435 0.751 20.623 1.00 92.19 198 LEU A CA 1
ATOM 1535 C C . LEU A 1 198 ? -0.773 -0.004 19.466 1.00 92.19 198 LEU A C 1
ATOM 1537 O O . LEU A 1 198 ? 0.009 0.587 18.726 1.00 92.19 198 LEU A O 1
ATOM 1541 N N . TYR A 1 199 ? -1.120 -1.282 19.268 1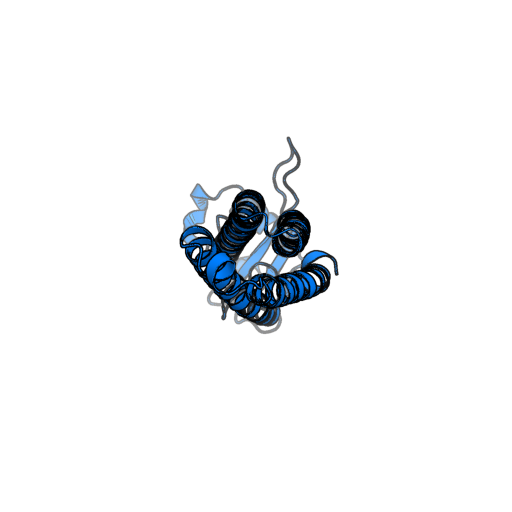.00 94.12 199 TYR A N 1
ATOM 1542 C CA . TYR A 1 199 ? -0.660 -2.037 18.100 1.00 94.12 199 TYR A CA 1
ATOM 1543 C C . TYR A 1 199 ? -1.126 -1.386 16.790 1.00 94.12 199 TYR A C 1
ATOM 1545 O O . TYR A 1 199 ? -0.326 -1.201 15.876 1.00 94.12 199 TYR A O 1
ATOM 1553 N N . TRP A 1 200 ? -2.398 -0.987 16.709 1.00 94.31 200 TRP A N 1
ATOM 1554 C CA . TRP A 1 200 ? -2.947 -0.332 15.520 1.00 94.31 200 TRP A CA 1
ATOM 1555 C C . TRP A 1 200 ? -2.256 1.006 15.218 1.00 94.31 200 TRP A C 1
ATOM 1557 O O . TRP A 1 200 ? -1.871 1.257 14.078 1.00 94.31 200 TRP A O 1
ATOM 1567 N N . HIS A 1 201 ? -2.018 1.826 16.244 1.00 92.31 201 HIS A N 1
ATOM 1568 C CA . HIS A 1 201 ? -1.273 3.083 16.122 1.00 92.31 201 HIS A CA 1
ATOM 1569 C C . HIS A 1 201 ? 0.173 2.878 15.679 1.00 92.31 201 HIS A C 1
ATOM 1571 O O . HIS A 1 201 ? 0.685 3.647 14.870 1.00 92.31 201 HIS A O 1
ATOM 1577 N N . PHE A 1 202 ? 0.837 1.845 16.195 1.00 93.19 202 PHE A N 1
ATOM 1578 C CA . PHE A 1 202 ? 2.192 1.509 15.779 1.00 93.19 202 PHE A CA 1
ATOM 1579 C C . PHE A 1 202 ? 2.247 1.168 14.286 1.00 93.19 202 PHE A C 1
ATOM 1581 O O . PHE A 1 202 ? 3.107 1.680 13.572 1.00 93.19 202 PHE A O 1
ATOM 1588 N N . VAL A 1 203 ? 1.309 0.347 13.805 1.00 93.94 203 VAL A N 1
ATOM 1589 C CA . VAL A 1 203 ? 1.218 0.003 12.382 1.00 93.94 203 VAL A CA 1
ATOM 1590 C C . VAL A 1 203 ? 0.989 1.263 11.540 1.00 93.94 203 VAL A C 1
ATOM 1592 O O . VAL A 1 203 ? 1.719 1.480 10.578 1.00 93.94 203 VAL A O 1
ATOM 1595 N N . ASP A 1 204 ? 0.060 2.136 11.930 1.00 91.12 204 ASP A N 1
ATOM 1596 C CA . ASP A 1 204 ? -0.204 3.403 11.231 1.00 91.12 204 ASP A CA 1
ATOM 1597 C C . ASP A 1 204 ? 1.042 4.310 11.152 1.00 91.12 204 ASP A C 1
ATOM 1599 O O . ASP A 1 204 ? 1.414 4.794 10.083 1.00 91.12 204 ASP A O 1
ATOM 1603 N N . LEU A 1 205 ? 1.777 4.454 12.259 1.00 90.38 205 LEU A N 1
ATOM 1604 C CA . LEU A 1 205 ? 3.023 5.222 12.300 1.00 90.38 205 LEU A CA 1
ATOM 1605 C C . LEU A 1 205 ? 4.073 4.669 11.327 1.00 90.38 205 LEU A C 1
ATOM 1607 O O . LEU A 1 205 ? 4.708 5.441 10.609 1.00 90.38 205 LEU A O 1
ATOM 1611 N N . VAL A 1 206 ? 4.246 3.344 11.265 1.00 92.81 206 VAL A N 1
ATOM 1612 C CA . VAL A 1 206 ? 5.166 2.714 10.302 1.00 92.81 206 VAL A CA 1
ATOM 1613 C C . VAL A 1 206 ? 4.743 3.024 8.864 1.00 92.81 206 VAL A C 1
ATOM 1615 O O . VAL A 1 206 ? 5.606 3.289 8.025 1.00 92.81 206 VAL A O 1
ATOM 1618 N N . TRP A 1 207 ? 3.439 3.057 8.571 1.00 91.94 207 TRP A N 1
ATOM 1619 C CA . TRP A 1 207 ? 2.952 3.388 7.231 1.00 91.94 207 TRP A CA 1
ATOM 1620 C C . TRP A 1 207 ? 3.305 4.812 6.805 1.00 91.94 207 TRP A C 1
ATOM 1622 O O . TRP A 1 207 ? 3.692 5.020 5.659 1.00 91.94 207 TRP A O 1
ATOM 1632 N N . VAL A 1 208 ? 3.231 5.792 7.710 1.00 89.62 208 VAL A N 1
ATOM 1633 C CA . VAL A 1 208 ? 3.623 7.179 7.402 1.00 89.62 208 VAL A CA 1
ATOM 1634 C C . VAL A 1 208 ? 5.081 7.250 6.929 1.00 89.62 208 VAL A C 1
ATOM 1636 O O . VAL A 1 208 ? 5.383 7.958 5.964 1.00 89.62 208 VAL A O 1
ATOM 1639 N N . PHE A 1 209 ? 5.979 6.470 7.540 1.00 89.44 209 PHE A N 1
ATOM 1640 C CA . PHE A 1 209 ? 7.369 6.375 7.088 1.00 89.44 209 PHE A CA 1
ATOM 1641 C C . PHE A 1 209 ? 7.493 5.690 5.726 1.00 89.44 209 PHE A C 1
ATOM 1643 O O . PHE A 1 209 ? 8.155 6.231 4.841 1.00 89.44 209 PHE A O 1
ATOM 1650 N N . VAL A 1 210 ? 6.833 4.542 5.528 1.00 89.94 210 VAL A N 1
ATOM 1651 C CA . VAL A 1 210 ? 6.839 3.822 4.238 1.00 89.94 210 VAL A CA 1
ATOM 1652 C C . VAL A 1 210 ? 6.318 4.721 3.115 1.00 89.94 210 VAL A C 1
ATOM 1654 O O . VAL A 1 210 ? 6.958 4.839 2.073 1.00 89.94 210 VAL A O 1
ATOM 1657 N N . PHE A 1 211 ? 5.202 5.412 3.349 1.00 88.31 211 PHE A N 1
ATOM 1658 C CA . PHE A 1 211 ? 4.618 6.342 2.392 1.00 88.31 211 PHE A CA 1
ATOM 1659 C C . PHE A 1 211 ? 5.595 7.465 2.025 1.00 88.31 211 PHE A C 1
ATOM 1661 O O . PHE A 1 211 ? 5.767 7.780 0.853 1.00 88.31 211 PHE A O 1
ATOM 1668 N N . THR A 1 212 ? 6.283 8.038 3.014 1.00 86.50 212 THR A N 1
ATOM 1669 C CA . THR A 1 212 ? 7.242 9.125 2.775 1.00 86.50 212 THR A CA 1
ATOM 1670 C C . THR A 1 212 ? 8.396 8.678 1.873 1.00 86.50 212 THR A C 1
ATOM 1672 O O . THR A 1 212 ? 8.693 9.360 0.898 1.00 86.50 212 THR A O 1
ATOM 1675 N N . PHE A 1 213 ? 9.017 7.529 2.149 1.00 86.81 213 PHE A N 1
ATOM 1676 C CA . PHE A 1 213 ? 10.194 7.076 1.396 1.00 86.81 213 PHE A CA 1
ATOM 1677 C C . PHE A 1 213 ? 9.897 6.530 -0.004 1.00 86.81 213 PHE A C 1
ATOM 1679 O O . PHE A 1 213 ? 10.795 6.553 -0.834 1.00 86.81 213 PHE A O 1
ATOM 1686 N N . PHE A 1 214 ? 8.693 6.006 -0.257 1.00 84.50 214 PHE A N 1
ATOM 1687 C CA . PHE A 1 214 ? 8.359 5.408 -1.559 1.00 84.50 214 PHE A CA 1
ATOM 1688 C C . PHE A 1 214 ? 7.477 6.285 -2.452 1.00 84.50 214 PHE A C 1
ATOM 1690 O O . PHE A 1 214 ? 7.462 6.064 -3.659 1.00 84.50 214 PHE A O 1
ATOM 1697 N N . TYR A 1 215 ? 6.726 7.238 -1.887 1.00 81.69 215 TYR A N 1
ATOM 1698 C CA . TYR A 1 215 ? 5.769 8.048 -2.653 1.00 81.69 215 TYR A CA 1
ATOM 1699 C C . TYR A 1 215 ? 6.095 9.542 -2.695 1.00 81.69 215 TYR A C 1
ATOM 1701 O O . TYR A 1 215 ? 5.584 10.224 -3.581 1.00 81.69 215 TYR A O 1
ATOM 1709 N N . LEU A 1 216 ? 6.875 10.076 -1.747 1.00 81.94 216 LEU A N 1
ATOM 1710 C CA . LEU A 1 216 ? 7.190 11.513 -1.694 1.00 81.94 216 LEU A CA 1
ATOM 1711 C C . LEU A 1 216 ? 8.639 11.847 -2.055 1.00 81.94 216 LEU A C 1
ATOM 1713 O O . LEU A 1 216 ? 8.888 12.957 -2.524 1.00 81.94 216 LEU A O 1
ATOM 1717 N N . VAL A 1 217 ? 9.569 10.930 -1.793 1.00 76.94 217 VAL A N 1
ATOM 1718 C CA . VAL A 1 217 ? 11.003 11.069 -2.091 1.00 76.94 217 VAL A CA 1
ATOM 1719 C C . VAL A 1 217 ? 11.329 10.280 -3.347 1.00 76.94 217 VAL A C 1
ATOM 1721 O O . VAL A 1 217 ? 12.003 10.859 -4.226 1.00 76.94 217 VAL A O 1
#

Radius of gyration: 24.58 Å; chains: 1; bounding box: 48×28×72 Å

Sequence (217 aa):
MTFILILSSVTMVLAVEAGHRKSRKEVQKWVLLTILGGATFLSCQAYEWYHFIIGTHNGAVILTADELAGVNVGGAETAEGVAVFPVMSREEPGQPQEVLEVRMRNGIRITNPAVISRVNDIVSNPDQYHERFTDGGANMKANEYGPPAFANLFFFVTGFHGTHVFSGVVLLVILFLNVKKGTYEKRGHYEMTEKIGLYWHFVDLVWVFVFTFFYLV

pLDDT: mean 81.73, std 10.89, range [42.97, 96.31]

Secondary structure (DSSP, 8-state):
-HHHHHHHHHHHHHHHHHHHTT-HHHHHHHHHHHHHHHHHHHHHHHHHHHHHHH-STT-PEEE-TTTTTT---TT--GGG-EEEEEEEPP--TTS---EEEEEETT--EE--HHHHHHHHHHHH-TTTSGGGB---SB-SS-BTTS-HHHHHHHHHHHHHHHHHHHHHHHHHHHHHHHHHTTHHHHHS--HHHHHHHHHHHHHHHHHHHHHIIIII-